Protein AF-A0A498NJP6-F1 (afdb_monomer)

Radius of gyration: 28.44 Å; Cα contacts (8 Å, |Δi|>4): 361; chains: 1; bounding box: 60×36×78 Å

Mean predicted aligned error: 12.33 Å

Nearest PDB structures (foldseek):
  3urz-assembly1_A  TM=2.121E-01  e=2.334E+00  Bacteroides ovatus ATCC 8483
  3urz-assembly2_B  TM=2.016E-01  e=2.241E+00  Bacteroides ovatus ATCC 8483
  6w2w-assembly1_A  TM=1.789E-01  e=1.618E+00  synthetic construct
  1hz4-assembly1_A  TM=2.169E-01  e=4.860E+00  Escherichia coli
  8y34-assembly1_B  TM=1.633E-01  e=5.062E+00  Bacillus subtilis

pLDDT: mean 79.99, std 15.97, range [38.06, 97.5]

Structure (mmCIF, N/CA/C/O backbone):
data_AF-A0A498NJP6-F1
#
_entry.id   AF-A0A498NJP6-F1
#
loop_
_atom_site.group_PDB
_atom_site.id
_atom_site.type_symbol
_atom_site.la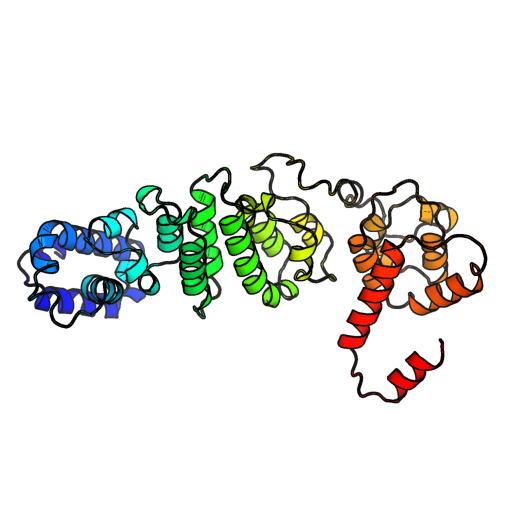bel_atom_id
_atom_site.label_alt_id
_atom_site.label_comp_id
_atom_site.label_asym_id
_atom_site.label_entity_id
_atom_site.label_seq_id
_atom_site.pdbx_PDB_ins_code
_atom_site.Cartn_x
_atom_site.Cartn_y
_atom_site.Cartn_z
_atom_site.occupancy
_atom_site.B_iso_or_equiv
_atom_site.auth_seq_id
_atom_site.auth_comp_id
_atom_site.auth_asym_id
_atom_site.auth_atom_id
_atom_site.pdbx_PDB_model_num
ATOM 1 N N . MET A 1 1 ? -23.253 16.772 26.184 1.00 63.19 1 MET A N 1
ATOM 2 C CA . MET A 1 1 ? -24.328 15.987 25.540 1.00 63.19 1 MET A CA 1
ATOM 3 C C . MET A 1 1 ? -23.930 14.544 25.249 1.00 63.19 1 MET A C 1
ATOM 5 O O . MET A 1 1 ? -24.408 13.698 25.976 1.00 63.19 1 MET A O 1
ATOM 9 N N . LEU A 1 2 ? -23.077 14.217 24.260 1.00 72.19 2 LEU A N 1
ATOM 10 C CA . LEU A 1 2 ? -22.788 12.797 23.959 1.00 72.19 2 LEU A CA 1
ATOM 11 C C . LEU A 1 2 ? -22.103 12.067 25.125 1.00 72.19 2 LEU A C 1
ATOM 13 O O . LEU A 1 2 ? -22.606 11.041 25.556 1.00 72.19 2 LEU A O 1
ATOM 17 N N . LEU A 1 3 ? -21.042 12.663 25.685 1.00 69.25 3 LEU A N 1
ATOM 18 C CA . LEU A 1 3 ? -20.360 12.173 26.893 1.00 69.25 3 LEU A CA 1
ATOM 19 C C . LEU A 1 3 ? -21.341 11.866 28.035 1.00 69.25 3 LEU A C 1
ATOM 21 O O . LEU A 1 3 ? -21.298 10.787 28.611 1.00 69.25 3 LEU A O 1
ATOM 25 N N . GLU A 1 4 ? -22.257 12.797 28.313 1.00 70.62 4 GLU A N 1
ATOM 26 C CA . GLU A 1 4 ? -23.256 12.672 29.384 1.00 70.62 4 GLU A CA 1
ATOM 27 C C . GLU A 1 4 ? -24.297 11.588 29.080 1.00 70.62 4 GLU A C 1
ATOM 29 O O . GLU A 1 4 ? -24.647 10.815 29.963 1.00 70.62 4 GLU A O 1
ATOM 34 N N . VAL A 1 5 ? -24.764 11.491 27.831 1.00 73.19 5 VAL A N 1
ATOM 35 C CA . VAL A 1 5 ? -25.727 10.462 27.404 1.00 73.19 5 VAL A CA 1
ATOM 36 C C . VAL A 1 5 ? -25.105 9.070 27.478 1.00 73.19 5 VAL A C 1
ATOM 38 O O . VAL A 1 5 ? -25.787 8.113 27.834 1.00 73.19 5 VAL A O 1
ATOM 41 N N . THR A 1 6 ? -23.810 8.946 27.181 1.00 72.62 6 THR A N 1
ATOM 42 C CA . THR A 1 6 ? -23.110 7.663 27.248 1.00 72.62 6 THR A CA 1
ATOM 43 C C . THR A 1 6 ? -22.602 7.309 28.645 1.00 72.62 6 THR A C 1
ATOM 45 O O . THR A 1 6 ? -22.179 6.177 28.823 1.00 72.62 6 THR A O 1
ATOM 48 N N . ALA A 1 7 ? -22.638 8.214 29.631 1.00 70.88 7 ALA A N 1
ATOM 49 C CA . ALA A 1 7 ? -21.996 8.017 30.937 1.00 70.88 7 ALA A CA 1
ATOM 50 C C . ALA A 1 7 ? -22.624 6.886 31.784 1.00 70.88 7 ALA A C 1
ATOM 52 O O . ALA A 1 7 ? -21.908 6.114 32.423 1.00 70.88 7 ALA A O 1
ATOM 53 N N . ASP A 1 8 ? -23.947 6.723 31.724 1.00 74.81 8 ASP A N 1
ATOM 54 C CA . ASP A 1 8 ? -24.692 5.791 32.588 1.00 74.81 8 ASP A CA 1
ATOM 55 C C . ASP A 1 8 ? -25.408 4.668 31.814 1.00 74.81 8 ASP A C 1
ATOM 57 O O . ASP A 1 8 ? -26.245 3.947 32.362 1.00 74.81 8 ASP A O 1
ATOM 61 N N . VAL A 1 9 ? -25.099 4.490 30.524 1.00 85.81 9 VAL A N 1
ATOM 62 C CA . VAL A 1 9 ? -25.715 3.432 29.707 1.00 85.81 9 VAL A CA 1
ATOM 63 C C . VAL A 1 9 ? -24.989 2.098 29.857 1.00 85.81 9 VAL A C 1
ATOM 65 O O . VAL A 1 9 ? -23.757 2.026 29.894 1.00 85.81 9 VAL A O 1
ATOM 68 N N . ASN A 1 10 ? -25.775 1.019 29.917 1.00 89.00 10 ASN A N 1
ATOM 69 C CA . ASN A 1 10 ? -25.265 -0.341 29.773 1.00 89.00 10 ASN A CA 1
ATOM 70 C C . ASN A 1 10 ? -24.808 -0.591 28.326 1.00 89.00 10 ASN A C 1
ATOM 72 O O . ASN A 1 10 ? -25.118 0.192 27.425 1.00 89.00 10 ASN A O 1
ATOM 76 N N . CYS A 1 11 ? -24.079 -1.682 28.090 1.00 90.88 11 CYS A N 1
ATOM 77 C CA . CYS A 1 11 ? -23.480 -1.853 26.776 1.00 90.88 11 CYS A CA 1
ATOM 78 C C . CYS A 1 11 ? -24.492 -2.149 25.661 1.00 90.88 11 CYS A C 1
ATOM 80 O O . CYS A 1 11 ? -24.320 -1.637 24.566 1.00 90.88 11 CYS A O 1
ATOM 82 N N . THR A 1 12 ? -25.612 -2.820 25.954 1.00 91.19 12 THR A N 1
ATOM 83 C CA . THR A 1 12 ? -26.709 -2.992 24.986 1.00 91.19 12 THR A CA 1
ATOM 84 C C . THR A 1 12 ? -27.252 -1.650 24.491 1.00 91.19 12 THR A C 1
ATOM 86 O O . THR A 1 12 ? -27.391 -1.440 23.291 1.00 91.19 12 THR A O 1
ATOM 89 N N . ASN A 1 13 ? -27.533 -0.712 25.400 1.00 91.56 13 ASN A N 1
ATOM 90 C CA . ASN A 1 13 ? -28.017 0.615 25.019 1.00 91.56 13 ASN A CA 1
ATOM 91 C C . ASN A 1 13 ? -26.921 1.445 24.343 1.00 91.56 13 ASN A C 1
ATOM 93 O O . ASN A 1 13 ? -27.220 2.236 23.454 1.00 91.56 13 ASN A O 1
ATOM 97 N N . TYR A 1 14 ? -25.661 1.269 24.747 1.00 93.19 14 TYR A N 1
ATOM 98 C CA . TYR A 1 14 ? -24.528 1.888 24.067 1.00 93.19 14 TYR A CA 1
ATOM 99 C C . TYR A 1 14 ? -24.432 1.436 22.605 1.00 93.19 14 TYR A C 1
ATOM 101 O O . TYR A 1 14 ? -24.298 2.288 21.733 1.00 93.19 14 TYR A O 1
ATOM 109 N N . HIS A 1 15 ? -24.575 0.136 22.321 1.00 92.56 15 HIS A N 1
ATOM 110 C CA . HIS A 1 15 ? -24.550 -0.397 20.953 1.00 92.56 15 HIS A CA 1
ATOM 111 C C . HIS A 1 15 ? -25.634 0.243 20.082 1.00 92.56 15 HIS A C 1
ATOM 113 O O . HIS A 1 15 ? -25.326 0.715 18.995 1.00 92.56 15 HIS A O 1
ATOM 119 N N . VAL A 1 16 ? -26.857 0.395 20.605 1.00 93.44 16 VAL A N 1
ATOM 120 C CA . VAL A 1 16 ? -27.955 1.096 19.905 1.00 93.44 16 VAL A CA 1
ATOM 121 C C . VAL A 1 16 ? -27.603 2.558 19.601 1.00 93.44 16 VAL A C 1
ATOM 123 O O . VAL A 1 16 ? -27.945 3.081 18.541 1.00 93.44 16 VAL A O 1
ATOM 126 N N . ILE A 1 17 ? -26.921 3.242 20.524 1.00 93.38 17 ILE A N 1
ATOM 127 C CA . ILE A 1 17 ? -26.486 4.630 20.318 1.00 93.38 17 ILE A CA 1
ATOM 128 C C . ILE A 1 17 ? -25.430 4.704 19.210 1.00 93.38 17 ILE A C 1
ATOM 130 O O . ILE A 1 17 ? -25.535 5.567 18.339 1.00 93.38 17 ILE A O 1
ATOM 134 N N . VAL A 1 18 ? -24.422 3.828 19.243 1.00 94.69 18 VAL A N 1
ATOM 135 C CA . VAL A 1 18 ? -23.346 3.799 18.239 1.00 94.69 18 VAL A CA 1
ATOM 136 C C . VAL A 1 18 ? -23.897 3.445 16.861 1.00 94.69 18 VAL A C 1
ATOM 138 O O . VAL A 1 18 ? -23.568 4.133 15.896 1.00 94.69 18 VAL A O 1
ATOM 141 N N . GLU A 1 19 ? -24.783 2.453 16.777 1.00 95.06 19 GLU A N 1
ATOM 142 C CA . GLU A 1 19 ? -25.473 2.060 15.544 1.00 95.06 19 GLU A CA 1
ATOM 143 C C . GLU A 1 19 ? -26.254 3.242 14.948 1.00 95.06 19 GLU A C 1
ATOM 145 O O . GLU A 1 19 ? -25.998 3.643 13.814 1.00 95.06 19 GLU A O 1
ATOM 150 N N . GLY A 1 20 ? -27.102 3.903 15.746 1.00 95.06 20 GLY A N 1
ATOM 151 C CA . GLY A 1 20 ? -27.869 5.064 15.282 1.00 95.06 20 GLY A CA 1
ATOM 152 C C . GLY A 1 20 ? -27.003 6.270 14.889 1.00 95.06 20 GLY A C 1
ATOM 153 O O . GLY A 1 20 ? -27.399 7.076 14.049 1.00 95.06 20 GLY A O 1
ATOM 154 N N . MET A 1 21 ? -25.803 6.414 15.461 1.00 94.25 21 MET A N 1
ATOM 155 C CA . MET A 1 21 ? -24.820 7.405 14.998 1.00 94.25 21 MET A CA 1
ATOM 156 C C . MET A 1 21 ? -24.137 6.984 13.700 1.00 94.25 21 MET A C 1
ATOM 158 O O . MET A 1 21 ? -23.811 7.848 12.883 1.00 94.25 21 MET A O 1
ATOM 162 N N . GLY A 1 22 ? -23.926 5.682 13.511 1.00 95.69 22 GLY A N 1
ATOM 163 C CA . GLY A 1 22 ? -23.421 5.089 12.279 1.00 95.69 22 GLY A CA 1
ATOM 164 C C . GLY A 1 22 ? -24.317 5.397 11.081 1.00 95.69 22 GLY A C 1
ATOM 165 O O . GLY A 1 22 ? -23.802 5.779 10.030 1.00 95.69 22 GLY A O 1
ATOM 166 N N . ASP A 1 23 ? -25.640 5.352 11.264 1.00 96.69 23 ASP A N 1
ATOM 167 C CA . ASP A 1 23 ? -26.627 5.620 10.204 1.00 96.69 23 ASP A CA 1
ATOM 168 C C . ASP A 1 23 ? -26.485 7.010 9.569 1.00 96.69 23 ASP A C 1
ATOM 170 O O . ASP A 1 23 ? -26.700 7.185 8.370 1.00 96.69 23 ASP A O 1
ATOM 174 N N . VAL A 1 24 ? -26.080 8.009 10.356 1.00 96.00 24 VAL A N 1
ATOM 175 C CA . VAL A 1 24 ? -25.883 9.394 9.893 1.00 96.00 24 VAL A CA 1
ATOM 176 C C . VAL A 1 24 ? -24.406 9.757 9.720 1.00 96.00 24 VAL A C 1
ATOM 178 O O . VAL A 1 24 ? -24.079 10.908 9.430 1.00 96.00 24 VAL A O 1
ATOM 181 N N . PHE A 1 25 ? -23.485 8.796 9.863 1.00 96.94 25 PHE A N 1
ATOM 182 C CA . PHE A 1 25 ? -22.037 9.026 9.817 1.00 96.94 25 PHE A CA 1
ATOM 183 C C . PHE A 1 25 ? -21.606 9.759 8.544 1.00 96.94 25 PHE A C 1
ATOM 185 O O . PHE A 1 25 ? -20.846 10.729 8.609 1.00 96.94 25 PHE A O 1
ATOM 192 N N . LEU A 1 26 ? -22.117 9.335 7.382 1.00 96.19 26 LEU A N 1
ATOM 193 C CA . LEU A 1 26 ? -21.761 9.920 6.086 1.00 96.19 26 LEU A CA 1
ATOM 194 C C . LEU A 1 26 ? -22.249 11.369 5.919 1.00 96.19 26 LEU A C 1
ATOM 196 O O . LEU A 1 26 ? -21.635 12.123 5.167 1.00 96.19 26 LEU A O 1
ATOM 200 N N . GLU A 1 27 ? -23.267 11.788 6.672 1.00 97.00 27 GLU A N 1
ATOM 201 C CA . GLU A 1 27 ? -23.782 13.164 6.687 1.00 97.00 27 GLU A CA 1
ATOM 202 C C . GLU A 1 27 ? -23.000 14.078 7.647 1.00 97.00 27 GLU A C 1
ATOM 204 O O . GLU A 1 27 ? -23.061 15.305 7.544 1.00 97.00 27 GLU A O 1
ATOM 209 N N . MET A 1 28 ? -22.234 13.501 8.581 1.00 96.69 28 MET A N 1
ATOM 210 C CA . MET A 1 28 ? -21.411 14.264 9.518 1.00 96.69 28 MET A CA 1
ATOM 211 C C . MET A 1 28 ? -20.194 14.891 8.833 1.00 96.69 28 MET A C 1
ATOM 213 O O . MET A 1 28 ? -19.552 14.280 7.976 1.00 96.69 28 MET A O 1
ATOM 217 N N . THR A 1 29 ? -19.804 16.081 9.295 1.00 97.38 29 THR A N 1
ATOM 218 C CA . THR A 1 29 ? -18.517 16.688 8.930 1.00 97.38 29 THR A CA 1
ATOM 219 C C . THR A 1 29 ? -17.349 15.867 9.483 1.00 97.38 29 THR A C 1
ATOM 221 O O . THR A 1 29 ? -17.484 15.188 10.503 1.00 97.38 29 THR A O 1
ATOM 224 N N . SER A 1 30 ? -16.173 15.971 8.854 1.00 95.88 30 SER A N 1
ATOM 225 C CA . SER A 1 30 ? -14.954 15.287 9.324 1.00 95.88 30 SER A CA 1
ATOM 226 C C . SER A 1 30 ? -14.637 15.612 10.792 1.00 95.88 30 SER A C 1
ATOM 228 O O . SER A 1 30 ? -14.497 14.707 11.613 1.00 95.88 30 SER A O 1
ATOM 230 N N . THR A 1 31 ? -14.672 16.898 11.163 1.00 96.81 31 THR A N 1
ATOM 231 C CA . THR A 1 31 ? -14.490 17.350 12.553 1.00 96.81 31 THR A CA 1
ATOM 232 C C . THR A 1 31 ? -15.486 16.688 13.500 1.00 96.81 31 THR A C 1
ATOM 234 O O . THR A 1 31 ? -15.115 16.237 14.580 1.00 96.81 31 THR A O 1
ATOM 237 N N . ARG A 1 32 ? -16.754 16.565 13.089 1.00 95.94 32 ARG A N 1
ATOM 238 C CA . ARG A 1 32 ? -17.777 15.950 13.932 1.00 95.94 32 ARG A CA 1
ATOM 239 C C . ARG A 1 32 ? -17.543 14.451 14.128 1.00 95.94 32 ARG A C 1
ATOM 241 O O . ARG A 1 32 ? -17.736 13.957 15.238 1.00 95.94 32 ARG A O 1
ATOM 248 N N . ARG A 1 33 ? -17.099 13.740 13.087 1.00 97.50 33 ARG A N 1
ATOM 249 C CA . ARG A 1 33 ? -16.717 12.321 13.186 1.00 97.50 33 ARG A CA 1
ATOM 250 C C . ARG A 1 33 ? -15.547 12.137 14.147 1.00 97.50 33 ARG A C 1
ATOM 252 O O . ARG A 1 33 ? -15.618 11.260 15.000 1.00 97.50 33 ARG A O 1
ATOM 259 N N . GLN A 1 34 ? -14.523 12.988 14.067 1.00 96.38 34 GLN A N 1
ATOM 260 C CA . GLN A 1 34 ? -13.373 12.959 14.980 1.00 96.38 34 GLN A CA 1
ATOM 261 C C . GLN A 1 34 ? -13.790 13.202 16.439 1.00 96.38 34 GLN A C 1
ATOM 263 O O . GLN A 1 34 ? -13.416 12.436 17.325 1.00 96.38 34 GLN A O 1
ATOM 268 N N . GLU A 1 35 ? -14.617 14.222 16.694 1.00 95.19 35 GLU A N 1
ATOM 269 C CA . GLU A 1 35 ? -15.129 14.522 18.038 1.00 95.19 35 GLU A CA 1
ATOM 270 C C . GLU A 1 35 ? -15.904 13.350 18.648 1.00 95.19 35 GLU A C 1
ATOM 272 O O . GLU A 1 35 ? -15.691 13.012 19.813 1.00 95.19 35 GLU A O 1
ATOM 277 N N . ILE A 1 36 ? -16.809 12.742 17.874 1.00 95.06 36 ILE A N 1
ATOM 278 C CA . ILE A 1 36 ? -17.614 11.603 18.329 1.00 95.06 36 ILE A CA 1
ATOM 279 C C . ILE A 1 36 ? -16.721 10.389 18.566 1.00 95.06 36 ILE A C 1
ATOM 281 O O . ILE A 1 36 ? -16.816 9.778 19.625 1.00 95.06 36 ILE A O 1
ATOM 285 N N . THR A 1 37 ? -15.815 10.08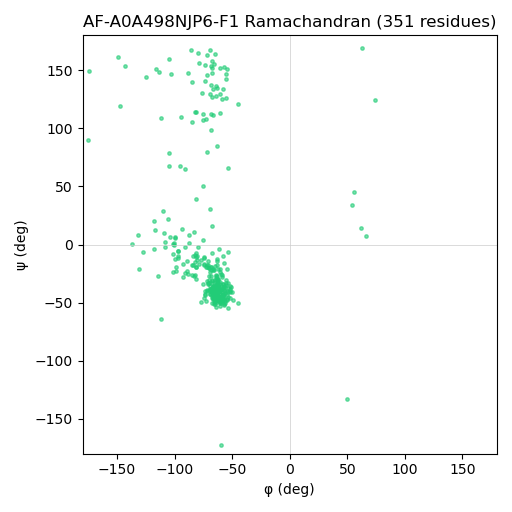7 17.634 1.00 96.69 37 THR A N 1
ATOM 286 C CA . THR A 1 37 ? -14.875 8.965 17.758 1.00 96.69 37 THR A CA 1
ATOM 287 C C . THR A 1 37 ? -14.078 9.057 19.051 1.00 96.69 37 THR A C 1
ATOM 289 O O . THR A 1 37 ? -14.032 8.088 19.804 1.00 96.69 37 THR A O 1
ATOM 292 N N . ARG A 1 38 ? -13.529 10.240 19.364 1.00 95.06 38 ARG A N 1
ATOM 293 C CA . ARG A 1 38 ? -12.792 10.472 20.613 1.00 95.06 38 ARG A CA 1
ATOM 294 C C . ARG A 1 38 ? -13.646 10.151 21.840 1.00 95.06 38 ARG A C 1
ATOM 296 O O . ARG A 1 38 ? -13.187 9.446 22.729 1.00 95.06 38 ARG A O 1
ATOM 303 N N . VAL A 1 39 ? -14.896 10.619 21.869 1.00 94.12 39 VAL A N 1
ATOM 304 C CA . VAL A 1 39 ? -15.825 10.346 22.979 1.00 94.12 39 VAL A CA 1
ATOM 305 C C . VAL A 1 39 ? -16.132 8.852 23.113 1.00 94.12 39 VAL A C 1
ATOM 307 O O . VAL A 1 39 ? -16.131 8.328 24.226 1.00 94.12 39 VAL A O 1
ATOM 310 N N . LEU A 1 40 ? -16.389 8.158 22.002 1.00 95.12 40 LEU A N 1
ATOM 311 C CA . LEU A 1 40 ? -16.698 6.727 22.017 1.00 95.12 40 LEU A CA 1
ATOM 312 C C . LEU A 1 40 ? -15.502 5.899 22.496 1.00 95.12 40 LEU A C 1
ATOM 314 O O . LEU A 1 40 ? -15.661 5.027 23.344 1.00 95.12 40 LEU A O 1
ATOM 318 N N . VAL A 1 41 ? -14.305 6.214 22.009 1.00 95.44 41 VAL A N 1
ATOM 319 C CA . VAL A 1 41 ? -13.054 5.565 22.409 1.00 95.44 41 VAL A CA 1
ATOM 320 C C . VAL A 1 41 ? -12.746 5.806 23.889 1.00 95.44 41 VAL A C 1
ATOM 322 O O . VAL A 1 41 ? -12.472 4.850 24.612 1.00 95.44 41 VAL A O 1
ATOM 325 N N . GLU A 1 42 ? -12.838 7.051 24.371 1.00 93.00 42 GLU A N 1
ATOM 326 C CA . GLU A 1 42 ? -12.649 7.387 25.792 1.00 93.00 42 GLU A CA 1
ATOM 327 C C . GLU A 1 42 ? -13.615 6.595 26.681 1.00 93.00 42 GLU A C 1
ATOM 329 O O . GLU A 1 42 ? -13.201 6.025 27.692 1.00 93.00 42 GLU A O 1
ATOM 334 N N . ARG A 1 43 ? -14.880 6.470 26.258 1.00 91.44 43 ARG A N 1
ATOM 335 C CA . ARG A 1 43 ? -15.887 5.667 26.959 1.00 91.44 43 ARG A CA 1
ATOM 336 C C . ARG A 1 43 ? -15.495 4.190 27.043 1.00 91.44 43 ARG A C 1
ATOM 338 O O . ARG A 1 43 ? -15.623 3.593 28.112 1.00 91.44 43 ARG A O 1
ATOM 345 N N . LEU A 1 44 ? -15.036 3.592 25.944 1.00 93.06 44 LEU A N 1
ATOM 346 C CA . LEU A 1 44 ? -14.630 2.184 25.933 1.00 93.06 44 LEU A CA 1
ATOM 347 C C . LEU A 1 44 ? -13.410 1.936 26.826 1.00 93.06 44 LEU A C 1
ATOM 349 O O . LEU A 1 44 ? -13.369 0.922 27.520 1.00 93.06 44 LEU A O 1
ATOM 353 N N . LYS A 1 45 ? -12.454 2.873 26.858 1.00 92.94 45 LYS A N 1
ATOM 354 C CA . LYS A 1 45 ? -11.283 2.804 27.743 1.00 92.94 45 LYS A CA 1
ATOM 355 C C . LYS A 1 45 ? -11.674 2.914 29.217 1.00 92.94 45 LYS A C 1
ATOM 357 O O . LYS A 1 45 ? -11.277 2.073 30.021 1.00 92.94 45 LYS A O 1
ATOM 362 N N . GLU A 1 46 ? -12.481 3.913 29.575 1.00 90.75 46 GLU A N 1
ATOM 363 C CA . GLU A 1 46 ? -12.902 4.156 30.962 1.00 90.75 46 GLU A CA 1
ATOM 364 C C . GLU A 1 46 ? -13.709 2.975 31.531 1.00 90.75 46 GLU A C 1
ATOM 366 O O . GLU A 1 46 ? -13.538 2.594 32.689 1.00 90.75 46 GLU A O 1
ATOM 371 N N . PHE A 1 47 ? -14.528 2.329 30.695 1.00 89.69 47 PHE A N 1
ATOM 372 C CA . PHE A 1 47 ? -15.399 1.218 31.088 1.00 89.69 47 PHE A CA 1
ATOM 373 C C . PHE A 1 47 ? -14.943 -0.126 30.508 1.00 89.69 47 PHE A C 1
ATOM 375 O O . PHE A 1 47 ? -15.756 -1.036 30.317 1.00 89.69 47 PHE A O 1
ATOM 382 N N . ALA A 1 48 ? -13.637 -0.296 30.276 1.00 89.06 48 ALA A N 1
ATOM 383 C CA . ALA A 1 48 ? -13.082 -1.494 29.647 1.00 89.06 48 ALA A CA 1
ATOM 384 C C . ALA A 1 48 ? -13.499 -2.793 30.358 1.00 89.06 48 ALA A C 1
ATOM 386 O O . ALA A 1 48 ? -13.792 -3.787 29.697 1.00 89.06 48 ALA A O 1
ATOM 387 N N . GLY A 1 49 ? -13.595 -2.797 31.693 1.00 87.94 49 GLY A N 1
ATOM 388 C CA . GLY A 1 49 ? -14.061 -3.965 32.452 1.00 87.94 49 GLY A CA 1
ATOM 389 C C . GLY A 1 49 ? -15.512 -4.364 32.148 1.00 87.94 49 GLY A C 1
ATOM 390 O O . GLY A 1 49 ? -15.832 -5.550 32.132 1.00 87.94 49 GLY A O 1
ATOM 391 N N . GLN A 1 50 ? -16.384 -3.393 31.862 1.00 89.62 50 GLN A N 1
ATOM 392 C CA . GLN A 1 50 ? -17.782 -3.634 31.502 1.00 89.62 50 GLN A CA 1
ATOM 393 C C . GLN A 1 50 ? -17.905 -4.115 30.053 1.00 89.62 50 GLN A C 1
ATOM 395 O O . GLN A 1 50 ? -18.550 -5.134 29.803 1.00 89.62 50 GLN A O 1
ATOM 400 N N . PHE A 1 51 ? -17.266 -3.422 29.106 1.00 90.50 51 PHE A N 1
ATOM 401 C CA . PHE A 1 51 ? -17.338 -3.758 27.677 1.00 90.50 51 PHE A CA 1
ATOM 402 C C . PHE A 1 51 ? -16.609 -5.060 27.315 1.00 90.50 51 PHE A C 1
ATOM 404 O O . PHE A 1 51 ? -16.919 -5.690 26.304 1.00 90.50 51 PHE A O 1
ATOM 411 N N . ASN A 1 52 ? -15.683 -5.505 28.167 1.00 88.69 52 ASN A N 1
ATOM 412 C CA . ASN A 1 52 ? -15.019 -6.802 28.049 1.00 88.69 52 ASN A CA 1
ATOM 413 C C . ASN A 1 52 ? -15.613 -7.883 28.964 1.00 88.69 52 ASN A C 1
ATOM 415 O O . ASN A 1 52 ? -15.068 -8.984 29.042 1.00 88.69 52 ASN A O 1
ATOM 419 N N . SER A 1 53 ? -16.723 -7.599 29.655 1.00 90.44 53 SER A N 1
ATOM 420 C CA . SER A 1 53 ? -17.415 -8.605 30.464 1.00 90.44 53 SER A CA 1
ATOM 421 C C . SER A 1 53 ? -18.036 -9.703 29.584 1.00 90.44 53 SER A C 1
ATOM 423 O O . SER A 1 53 ? -18.423 -9.424 28.445 1.00 90.44 53 SER A O 1
ATOM 425 N N . PRO A 1 54 ? -18.191 -10.941 30.095 1.00 89.81 54 PRO A N 1
ATOM 426 C CA . PRO A 1 54 ? -18.822 -12.031 29.347 1.00 89.81 54 PRO A CA 1
ATOM 427 C C . PRO A 1 54 ? -20.230 -11.700 28.842 1.00 89.81 54 PRO A C 1
ATOM 429 O O . PRO A 1 54 ? -20.592 -12.114 27.747 1.00 89.81 54 PRO A O 1
ATOM 432 N N . ASP A 1 55 ? -21.001 -10.926 29.612 1.00 88.81 55 ASP A N 1
ATOM 433 C CA . ASP A 1 55 ? -22.348 -10.505 29.218 1.00 88.81 55 ASP A CA 1
ATOM 434 C C . ASP A 1 55 ? -22.317 -9.543 28.029 1.00 88.81 55 ASP A C 1
ATOM 436 O O . ASP A 1 55 ? -23.174 -9.617 27.154 1.00 88.81 55 ASP A O 1
ATOM 440 N N . CYS A 1 56 ? -21.319 -8.656 27.978 1.00 89.44 56 CYS A N 1
ATOM 441 C CA . CYS A 1 56 ? -21.201 -7.675 26.908 1.00 89.44 56 CYS A CA 1
ATOM 442 C C . CYS A 1 56 ? -20.532 -8.221 25.642 1.00 89.44 56 CYS A C 1
ATOM 444 O O . CYS A 1 56 ? -20.803 -7.754 24.540 1.00 89.44 56 CYS A O 1
ATOM 446 N N . ARG A 1 57 ? -19.673 -9.234 25.795 1.00 89.56 57 ARG A N 1
ATOM 447 C CA . ARG A 1 57 ? -19.109 -10.004 24.679 1.00 89.56 57 ARG A CA 1
ATOM 448 C C . ARG A 1 57 ? -19.992 -11.186 24.272 1.00 89.56 57 ARG A C 1
ATOM 450 O O . ARG A 1 57 ? -19.569 -12.021 23.474 1.00 89.56 57 ARG A O 1
ATOM 457 N N . LYS A 1 58 ? -21.202 -11.292 24.825 1.00 87.38 58 LYS A N 1
ATOM 458 C CA . LYS A 1 58 ? -22.130 -12.361 24.480 1.00 87.38 58 LYS A CA 1
ATOM 459 C C . LYS A 1 58 ? -22.456 -12.277 22.988 1.00 87.38 58 LYS A C 1
ATOM 461 O O . LYS A 1 58 ? -22.798 -11.212 22.495 1.00 87.38 58 LYS A O 1
ATOM 466 N N . ASP A 1 59 ? -22.321 -13.407 22.302 1.00 87.81 59 ASP A N 1
ATOM 467 C CA . ASP A 1 59 ? -22.526 -13.550 20.857 1.00 87.81 59 ASP A CA 1
ATOM 468 C C . ASP A 1 59 ? -21.510 -12.796 19.966 1.00 87.81 59 ASP A C 1
ATOM 470 O O . ASP A 1 59 ? -21.644 -12.836 18.750 1.00 87.81 59 ASP A O 1
ATOM 474 N N . ILE A 1 60 ? -20.449 -12.204 20.539 1.00 89.25 60 ILE A N 1
ATOM 475 C CA . ILE A 1 60 ? -19.338 -11.586 19.794 1.00 89.25 60 ILE A CA 1
ATOM 476 C C . ILE A 1 60 ? -18.207 -12.608 19.638 1.00 89.25 60 ILE A C 1
ATOM 478 O O . ILE A 1 60 ? -17.535 -12.972 20.607 1.00 89.25 60 ILE A O 1
ATOM 482 N N . GLY A 1 61 ? -17.992 -13.087 18.414 1.00 86.31 61 GLY A N 1
ATOM 483 C CA . GLY A 1 61 ? -17.065 -14.177 18.106 1.00 86.31 61 GLY A CA 1
ATOM 484 C C . GLY A 1 61 ? -15.630 -13.746 17.800 1.00 86.31 61 GLY A C 1
ATOM 485 O O . GLY A 1 61 ? -14.736 -14.594 17.783 1.00 86.31 61 GLY A O 1
ATOM 486 N N . SER A 1 62 ? -15.384 -12.459 17.542 1.00 91.56 62 SER A N 1
ATOM 487 C CA . SER A 1 62 ? -14.056 -11.953 17.168 1.00 91.56 62 SER A CA 1
ATOM 488 C C . SER A 1 62 ? -13.809 -10.517 17.628 1.00 91.56 62 SER A C 1
ATOM 490 O O . SER A 1 62 ? -14.745 -9.766 17.887 1.00 91.56 62 SER A O 1
ATOM 492 N N . ASP A 1 63 ? -12.540 -10.112 17.682 1.00 93.38 63 ASP A N 1
ATOM 493 C CA . ASP A 1 63 ? -12.180 -8.725 17.998 1.00 93.38 63 ASP A CA 1
ATOM 494 C C . ASP A 1 63 ? -12.547 -7.752 16.860 1.00 93.38 63 ASP A C 1
ATOM 496 O O . ASP A 1 63 ? -12.843 -6.591 17.130 1.00 93.38 63 ASP A O 1
ATOM 500 N N . ALA A 1 64 ? -12.597 -8.218 15.604 1.00 93.50 64 ALA A N 1
ATOM 501 C CA . ALA A 1 64 ? -13.129 -7.435 14.483 1.00 93.50 64 ALA A CA 1
ATOM 502 C C . ALA A 1 64 ? -14.610 -7.087 14.693 1.00 93.50 64 ALA A C 1
ATOM 504 O O . ALA A 1 64 ? -14.998 -5.928 14.554 1.00 93.50 64 ALA A O 1
ATOM 505 N N . GLU A 1 65 ? -15.412 -8.088 15.064 1.00 93.75 65 GLU A N 1
ATOM 506 C CA . GLU A 1 65 ? -16.836 -7.929 15.373 1.00 93.75 65 GLU A CA 1
ATOM 507 C C . GLU A 1 65 ? -17.039 -7.086 16.635 1.00 93.75 65 GLU A C 1
ATOM 509 O O . GLU A 1 65 ? -17.905 -6.218 16.666 1.00 93.75 65 GLU A O 1
ATOM 514 N N . TRP A 1 66 ? -16.191 -7.264 17.653 1.00 94.38 66 TRP A N 1
ATOM 515 C CA . TRP A 1 66 ? -16.210 -6.408 18.837 1.00 94.38 66 TRP A CA 1
ATOM 516 C C . TRP A 1 66 ? -15.983 -4.941 18.463 1.00 94.38 66 TRP A C 1
ATOM 518 O O . TRP A 1 66 ? -16.694 -4.064 18.954 1.00 94.38 66 TRP A O 1
ATOM 528 N N . LEU A 1 67 ? -15.016 -4.662 17.586 1.00 95.75 67 LEU A N 1
ATOM 529 C CA . LEU A 1 67 ? -14.713 -3.303 17.152 1.00 95.75 67 LEU A CA 1
ATOM 530 C C . LEU A 1 67 ? -15.851 -2.703 16.316 1.00 95.75 67 LEU A C 1
ATOM 532 O O . LEU A 1 67 ? -16.202 -1.541 16.514 1.00 95.75 67 LEU A O 1
ATOM 536 N N . ASP A 1 68 ? -16.457 -3.497 15.436 1.00 94.12 68 ASP A N 1
ATOM 537 C CA . ASP A 1 68 ? -17.591 -3.079 14.607 1.00 94.12 68 ASP A CA 1
ATOM 538 C C . ASP A 1 68 ? -18.839 -2.776 15.453 1.00 94.12 68 ASP A C 1
ATOM 540 O O . ASP A 1 68 ? -19.453 -1.727 15.300 1.00 94.12 68 ASP A O 1
ATOM 544 N N . ILE A 1 69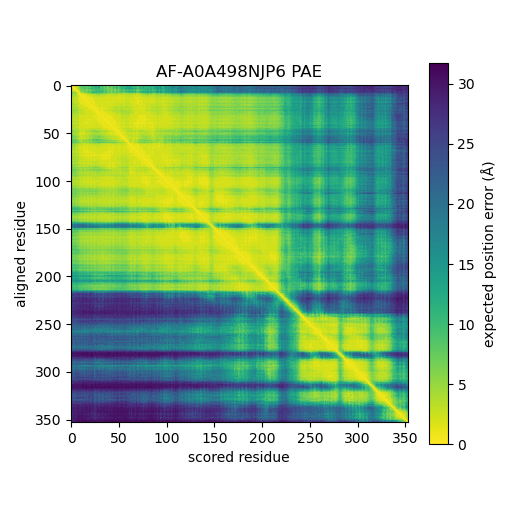 ? -19.156 -3.612 16.442 1.00 94.00 69 ILE A N 1
ATOM 545 C CA . ILE A 1 69 ? -20.303 -3.392 17.338 1.00 94.00 69 ILE A CA 1
ATOM 546 C C . ILE A 1 69 ? -20.099 -2.166 18.240 1.00 94.00 69 ILE A C 1
ATOM 548 O O . ILE A 1 69 ? -21.042 -1.421 18.514 1.00 94.00 69 ILE A O 1
ATOM 552 N N . ASN A 1 70 ? -18.880 -1.954 18.745 1.00 94.50 70 ASN A N 1
ATOM 553 C CA . ASN A 1 70 ? -18.624 -0.893 19.722 1.00 94.50 70 ASN A CA 1
ATOM 554 C C . ASN A 1 70 ? -18.250 0.452 19.088 1.00 94.50 70 ASN A C 1
ATOM 556 O O . ASN A 1 70 ? -18.424 1.479 19.737 1.00 94.50 70 ASN A O 1
ATOM 560 N N . LEU A 1 71 ? -17.743 0.479 17.854 1.00 96.25 71 LEU A N 1
ATOM 561 C CA . LEU A 1 71 ? -17.345 1.719 17.176 1.00 96.25 71 LEU A CA 1
ATOM 562 C C . LEU A 1 71 ? -17.894 1.854 15.751 1.00 96.25 71 LEU A C 1
ATOM 564 O O . LEU A 1 71 ? -17.951 2.974 15.246 1.00 96.25 71 LEU A O 1
ATOM 568 N N . GLY A 1 72 ? -18.290 0.773 15.081 1.00 95.50 72 GLY A N 1
ATOM 569 C CA . GLY A 1 72 ? -18.766 0.798 13.695 1.00 95.50 72 GLY A CA 1
ATOM 570 C C . GLY A 1 72 ? -17.820 1.569 12.772 1.00 95.50 72 GLY A C 1
ATOM 571 O O . GLY A 1 72 ? -16.600 1.443 12.854 1.00 95.50 72 GLY A O 1
ATOM 572 N N . LEU A 1 73 ? -18.364 2.463 11.939 1.00 95.25 73 LEU A N 1
ATOM 573 C CA . LEU A 1 73 ? -17.564 3.313 11.042 1.00 95.25 73 LEU A CA 1
ATOM 574 C C . LEU A 1 73 ? -16.601 4.270 11.768 1.00 95.25 73 LEU A C 1
ATOM 576 O O . LEU A 1 73 ? -15.622 4.713 11.164 1.00 95.25 73 LEU A O 1
ATOM 580 N N . PHE A 1 74 ? -16.840 4.576 13.047 1.00 96.94 74 PHE A N 1
ATOM 581 C CA . PHE A 1 74 ? -15.927 5.397 13.844 1.00 96.94 74 PHE A CA 1
ATOM 582 C C . PHE A 1 74 ? -14.620 4.659 14.158 1.00 96.94 74 PHE A C 1
ATOM 584 O O . PHE A 1 74 ? -13.611 5.321 14.399 1.00 96.94 74 PHE A O 1
ATOM 591 N N . SER A 1 75 ? -14.582 3.318 14.076 1.00 96.50 75 SER A N 1
ATOM 592 C CA . SER A 1 75 ? -13.337 2.558 14.254 1.00 96.50 75 SER A CA 1
ATOM 593 C C . SER A 1 75 ? -12.262 3.024 13.277 1.00 96.50 75 SER A C 1
ATOM 595 O O . SER A 1 75 ? -11.122 3.205 13.679 1.00 96.50 75 SER A O 1
ATOM 597 N N . LYS A 1 76 ? -12.640 3.319 12.026 1.00 94.50 76 LYS A N 1
ATOM 598 C CA . LYS A 1 76 ? -11.745 3.748 10.938 1.00 94.50 76 LYS A CA 1
ATOM 599 C C . LYS A 1 76 ? -11.254 5.191 11.073 1.00 94.50 76 LYS A C 1
ATOM 601 O O . LYS A 1 76 ? -10.381 5.601 10.318 1.00 94.50 76 LYS A O 1
ATOM 606 N N . VAL A 1 77 ? -11.846 5.962 11.986 1.00 96.31 77 VAL A N 1
ATOM 607 C CA . VAL A 1 77 ? -11.470 7.351 12.299 1.00 96.31 77 VAL A CA 1
ATOM 608 C C . VAL A 1 77 ? -10.590 7.413 13.552 1.00 96.31 77 VAL A C 1
ATOM 610 O O . VAL A 1 77 ? -9.924 8.418 13.783 1.00 96.31 77 VAL A O 1
ATOM 613 N N . ALA A 1 78 ? -10.606 6.369 14.384 1.00 96.44 78 ALA A N 1
ATOM 614 C CA . ALA A 1 78 ? -9.849 6.333 15.629 1.00 96.44 78 ALA A CA 1
ATOM 615 C C . ALA A 1 78 ? -8.338 6.279 15.362 1.00 96.44 78 ALA A C 1
ATOM 617 O O . ALA A 1 78 ? -7.896 5.739 14.353 1.00 96.44 78 ALA A O 1
ATOM 618 N N . ASN A 1 79 ? -7.527 6.773 16.295 1.00 95.31 79 ASN A N 1
ATOM 619 C CA . ASN A 1 79 ? -6.084 6.555 16.218 1.00 95.31 79 ASN A CA 1
ATOM 620 C C . ASN A 1 79 ? -5.773 5.099 16.581 1.00 95.31 79 ASN A C 1
ATOM 622 O O . ASN A 1 79 ? -6.340 4.573 17.546 1.00 95.31 79 ASN A O 1
ATOM 626 N N . TYR A 1 80 ? -4.829 4.455 15.891 1.00 94.62 80 TYR A N 1
ATOM 627 C CA . TYR A 1 80 ? -4.454 3.075 16.215 1.00 94.62 80 TYR A CA 1
ATOM 628 C C . TYR A 1 80 ? -3.958 2.918 17.660 1.00 94.62 80 TYR A C 1
ATOM 630 O O . TYR A 1 80 ? -4.319 1.955 18.340 1.00 94.62 80 TYR A O 1
ATOM 638 N N . THR A 1 81 ? -3.208 3.900 18.172 1.00 93.19 81 THR A N 1
ATOM 639 C CA . THR A 1 81 ? -2.737 3.916 19.568 1.00 93.19 81 THR A CA 1
ATOM 640 C C . THR A 1 81 ? -3.888 3.824 20.566 1.00 93.19 81 THR A C 1
ATOM 642 O O . THR A 1 81 ? -3.769 3.146 21.583 1.00 93.19 81 THR A O 1
ATOM 645 N N . ASP A 1 82 ? -5.029 4.444 20.261 1.00 94.94 82 ASP A N 1
ATOM 646 C CA . ASP A 1 82 ? -6.197 4.357 21.123 1.00 94.94 82 ASP A CA 1
ATOM 647 C C . ASP A 1 82 ? -6.880 2.991 21.040 1.00 94.94 82 ASP A C 1
ATOM 649 O O . ASP A 1 82 ? -7.299 2.453 22.066 1.00 94.94 82 ASP A O 1
ATOM 653 N N . LEU A 1 83 ? -6.967 2.415 19.837 1.00 94.50 83 LEU A N 1
ATOM 654 C CA . LEU A 1 83 ? -7.548 1.088 19.620 1.00 94.50 83 LEU A CA 1
ATOM 655 C C . LEU A 1 83 ? -6.750 -0.011 20.329 1.00 94.50 83 LEU A C 1
ATOM 657 O O . LEU A 1 83 ? -7.332 -0.940 20.890 1.00 94.50 83 LEU A O 1
ATOM 661 N N . LYS A 1 84 ? -5.423 0.123 20.368 1.00 91.31 84 LYS A N 1
ATOM 662 C CA . LYS A 1 84 ? -4.515 -0.795 21.067 1.00 91.31 84 LYS A CA 1
ATOM 663 C C . LYS A 1 84 ? -4.810 -0.913 22.566 1.00 91.31 84 LYS A C 1
ATOM 665 O O . LYS A 1 84 ? -4.552 -1.955 23.166 1.00 91.31 84 LYS A O 1
ATOM 670 N N . GLU A 1 85 ? -5.374 0.125 23.177 1.00 92.12 85 GLU A N 1
ATOM 671 C CA . GLU A 1 85 ? -5.726 0.131 24.601 1.00 92.12 85 GLU A CA 1
ATOM 672 C C . GLU A 1 85 ? -7.067 -0.566 24.900 1.00 92.12 85 GLU A C 1
ATOM 674 O O . GLU A 1 85 ? -7.393 -0.788 26.065 1.00 92.12 85 GLU A O 1
ATOM 679 N N . LEU A 1 86 ? -7.838 -0.971 23.880 1.00 91.44 86 LEU A N 1
ATOM 680 C CA . LEU A 1 86 ? -9.181 -1.551 24.039 1.00 91.44 86 LEU A CA 1
ATOM 681 C C . LEU A 1 86 ? -9.200 -3.060 24.351 1.00 91.44 86 LEU A C 1
ATOM 683 O O . LEU A 1 86 ? -10.265 -3.674 24.354 1.00 91.44 86 LEU A O 1
ATOM 687 N N . ASN A 1 87 ? -8.045 -3.663 24.658 1.00 87.25 87 ASN A N 1
ATOM 688 C CA . ASN A 1 87 ? -7.900 -5.103 24.916 1.00 87.25 87 ASN A CA 1
ATOM 689 C C . ASN A 1 87 ? -8.412 -5.977 23.750 1.00 87.25 87 ASN A C 1
ATOM 691 O O . ASN A 1 87 ? -9.133 -6.961 23.944 1.00 87.25 87 ASN A O 1
ATOM 695 N N . ILE A 1 88 ? -8.035 -5.587 22.532 1.00 89.38 88 ILE A N 1
ATOM 696 C CA . ILE A 1 88 ? -8.275 -6.328 21.292 1.00 89.38 88 ILE A CA 1
ATOM 697 C C . ILE A 1 88 ? -6.947 -6.749 20.661 1.00 89.38 88 ILE A C 1
ATOM 699 O O . ILE A 1 88 ? -5.930 -6.065 20.793 1.00 89.38 88 ILE A O 1
ATOM 703 N N . SER A 1 89 ? -6.952 -7.858 19.931 1.00 90.75 89 SER A N 1
ATOM 704 C CA . SER A 1 89 ? -5.864 -8.217 19.031 1.00 90.75 89 SER A CA 1
ATOM 705 C C . SER A 1 89 ? -6.019 -7.459 17.714 1.00 90.75 89 SER A C 1
ATOM 707 O O . SER A 1 89 ? -6.942 -7.722 16.945 1.00 90.75 89 SER A O 1
ATOM 709 N N . GLY A 1 90 ? -5.083 -6.552 17.415 1.00 86.62 90 GLY A N 1
ATOM 710 C CA . GLY A 1 90 ? -5.090 -5.796 16.157 1.00 86.62 90 GLY A CA 1
ATOM 711 C C . GLY A 1 90 ? -5.108 -6.696 14.914 1.00 86.62 90 GLY A C 1
ATOM 712 O O . GLY A 1 90 ? -5.819 -6.407 13.957 1.00 86.62 90 GLY A O 1
ATOM 713 N N . LEU A 1 91 ? -4.407 -7.840 14.955 1.00 90.50 91 LEU A N 1
ATOM 714 C CA . LEU A 1 91 ? -4.424 -8.822 13.864 1.00 90.50 91 LEU A CA 1
ATOM 715 C C . LEU A 1 91 ? -5.781 -9.524 13.723 1.00 90.50 91 LEU A C 1
ATOM 717 O O . LEU A 1 91 ? -6.256 -9.738 12.613 1.00 90.50 91 LEU A O 1
ATOM 721 N N . ALA A 1 92 ? -6.441 -9.840 14.839 1.00 91.81 92 ALA A N 1
ATOM 722 C CA . ALA A 1 92 ? -7.786 -10.414 14.799 1.00 91.81 92 ALA A CA 1
ATOM 723 C C . ALA A 1 92 ? -8.852 -9.386 14.374 1.00 91.81 92 ALA A C 1
ATOM 725 O O . ALA A 1 92 ? -9.948 -9.779 13.978 1.00 91.81 92 ALA A O 1
ATOM 726 N N . ALA A 1 93 ? -8.530 -8.091 14.444 1.00 93.44 93 ALA A N 1
ATOM 727 C CA . ALA A 1 93 ? -9.399 -6.982 14.073 1.00 93.44 93 ALA A CA 1
ATOM 728 C C . ALA A 1 93 ? -9.120 -6.401 12.671 1.00 93.44 93 ALA A C 1
ATOM 730 O O . ALA A 1 93 ? -9.745 -5.408 12.309 1.00 93.44 93 ALA A O 1
ATOM 731 N N . LEU A 1 94 ? -8.223 -6.998 11.867 1.00 93.12 94 LEU A N 1
ATOM 732 C CA . LEU A 1 94 ? -7.731 -6.409 10.607 1.00 93.12 94 LEU A CA 1
ATOM 733 C C . LEU A 1 94 ? -8.825 -5.945 9.643 1.00 93.12 94 LEU A C 1
ATOM 735 O O . LEU A 1 94 ? -8.676 -4.906 9.007 1.00 93.12 94 LEU A O 1
ATOM 739 N N . GLU A 1 95 ? -9.915 -6.694 9.509 1.00 89.81 95 GLU A N 1
ATOM 740 C CA . GLU A 1 95 ? -10.998 -6.350 8.575 1.00 89.81 95 GLU A CA 1
ATOM 741 C C . GLU A 1 95 ? -11.768 -5.077 9.003 1.00 89.81 95 GLU A C 1
ATOM 743 O O . GLU A 1 95 ? -12.379 -4.416 8.164 1.00 89.81 95 GLU A O 1
ATOM 748 N N . SER A 1 96 ? -11.673 -4.683 10.278 1.00 92.12 96 SER A N 1
ATOM 749 C CA . SER A 1 96 ? -12.318 -3.490 10.847 1.00 92.12 96 SER A CA 1
ATOM 750 C C . SER A 1 96 ? -11.389 -2.268 10.928 1.00 92.12 96 SER A C 1
ATOM 752 O O . SER A 1 96 ? -11.850 -1.183 11.295 1.00 92.12 96 SER A O 1
ATOM 754 N N . LEU A 1 97 ? -10.102 -2.426 10.589 1.00 95.06 97 LEU A N 1
ATOM 755 C CA . LEU A 1 97 ? -9.103 -1.351 10.588 1.00 95.06 97 LEU A CA 1
ATOM 756 C C . LEU A 1 97 ? -9.050 -0.610 9.241 1.00 95.06 97 LEU A C 1
ATOM 758 O O . LEU A 1 97 ? -9.243 -1.207 8.175 1.00 95.06 97 LEU A O 1
ATOM 762 N N . SER A 1 98 ? -8.749 0.689 9.280 1.00 95.62 98 SER A N 1
ATOM 763 C CA . SER A 1 98 ? -8.434 1.497 8.095 1.00 95.62 98 SER A CA 1
ATOM 764 C C . SER A 1 98 ? -7.047 1.147 7.517 1.00 95.62 98 SER A C 1
ATOM 766 O O . SER A 1 98 ? -6.242 0.505 8.198 1.00 95.62 98 SER A O 1
ATOM 768 N N . PRO A 1 99 ? -6.737 1.535 6.263 1.00 96.50 99 PRO A N 1
ATOM 769 C CA . PRO A 1 99 ? -5.394 1.386 5.694 1.00 96.50 99 PRO A CA 1
ATOM 770 C C . PRO A 1 99 ? -4.289 1.980 6.570 1.00 96.50 99 PRO A C 1
ATOM 772 O O . PRO A 1 99 ? -3.303 1.300 6.845 1.00 96.50 99 PRO A O 1
ATOM 775 N N . ASP A 1 100 ? -4.498 3.194 7.066 1.00 95.25 100 ASP A N 1
ATOM 776 C CA . ASP A 1 100 ? -3.541 3.939 7.885 1.00 95.25 100 ASP A CA 1
ATOM 777 C C . ASP A 1 100 ? -3.261 3.179 9.191 1.00 95.25 100 ASP A C 1
ATOM 779 O O . ASP A 1 100 ? -2.118 2.879 9.523 1.00 95.25 100 ASP A O 1
ATOM 783 N N . GLN A 1 101 ? -4.318 2.706 9.861 1.00 96.69 101 GLN A N 1
ATOM 784 C CA . GLN A 1 101 ? -4.203 1.886 11.072 1.00 96.69 101 GLN A CA 1
ATOM 785 C C . GLN A 1 101 ? -3.497 0.548 10.818 1.00 96.69 101 GLN A C 1
ATOM 787 O O . GLN A 1 101 ? -2.802 0.031 11.691 1.00 96.69 101 GLN A O 1
ATOM 792 N N . LYS A 1 102 ? -3.674 -0.050 9.633 1.00 96.38 102 LYS A N 1
ATOM 793 C CA . LYS A 1 102 ? -2.957 -1.273 9.238 1.00 96.38 102 LYS A CA 1
ATOM 794 C C . LYS A 1 102 ? -1.471 -1.007 9.018 1.00 96.38 102 LYS A C 1
ATOM 796 O O . LYS A 1 102 ? -0.661 -1.878 9.340 1.00 96.38 102 LYS A O 1
ATOM 801 N N . ALA A 1 103 ? -1.113 0.162 8.485 1.00 95.62 103 ALA A N 1
ATOM 802 C CA . ALA A 1 103 ? 0.274 0.596 8.407 1.00 95.62 103 ALA A CA 1
ATOM 803 C C . ALA A 1 103 ? 0.841 0.770 9.820 1.00 95.62 103 ALA A C 1
ATOM 805 O O . ALA A 1 103 ? 1.797 0.080 10.165 1.00 95.62 103 ALA A O 1
ATOM 806 N N . GLU A 1 104 ? 0.192 1.559 10.679 1.00 94.75 104 GLU A N 1
ATOM 807 C CA . GLU A 1 104 ? 0.603 1.766 12.077 1.00 94.75 104 GLU A CA 1
ATOM 808 C C . GLU A 1 104 ? 0.761 0.436 12.842 1.00 94.75 104 GLU A C 1
ATOM 810 O O . GLU A 1 104 ? 1.749 0.240 13.549 1.00 94.75 104 GLU A O 1
ATOM 815 N N . LEU A 1 105 ? -0.144 -0.531 12.640 1.00 94.81 105 LEU A N 1
ATOM 816 C CA . LEU A 1 105 ? -0.050 -1.873 13.226 1.00 94.81 105 LEU A CA 1
ATOM 817 C C . LEU A 1 105 ? 1.221 -2.616 12.820 1.00 94.81 105 LEU A C 1
ATOM 819 O O . LEU A 1 105 ? 1.853 -3.262 13.665 1.00 94.81 105 LEU A O 1
ATOM 823 N N . LEU A 1 106 ? 1.568 -2.582 11.529 1.00 94.38 106 LEU A N 1
ATOM 824 C CA . LEU A 1 106 ? 2.781 -3.233 11.044 1.00 94.38 106 LEU A CA 1
ATOM 825 C C . LEU A 1 106 ? 4.014 -2.588 11.663 1.00 94.38 106 LEU A C 1
ATOM 827 O O . LEU A 1 106 ? 4.940 -3.303 12.042 1.00 94.38 106 LEU A O 1
ATOM 831 N N . LEU A 1 107 ? 4.004 -1.262 11.767 1.00 92.19 107 LEU A N 1
ATOM 832 C CA . LEU A 1 107 ? 5.146 -0.461 12.185 1.00 92.19 107 LEU A CA 1
ATOM 833 C C . LEU A 1 107 ? 5.338 -0.391 13.696 1.00 92.19 107 LEU A C 1
ATOM 835 O O . LEU A 1 107 ? 6.447 -0.115 14.149 1.00 92.19 107 LEU A O 1
ATOM 839 N N . ASP A 1 108 ? 4.302 -0.700 14.473 1.00 91.12 108 ASP A N 1
ATOM 840 C CA . ASP A 1 108 ? 4.374 -0.777 15.926 1.00 91.12 108 ASP A CA 1
ATOM 841 C C . ASP A 1 108 ? 5.399 -1.844 16.375 1.00 91.12 108 ASP A C 1
ATOM 843 O O . ASP A 1 108 ? 5.156 -3.049 16.236 1.00 91.12 108 ASP A O 1
ATOM 847 N N . PRO A 1 109 ? 6.525 -1.449 17.004 1.00 89.12 109 PRO A N 1
ATOM 848 C CA . PRO A 1 109 ? 7.567 -2.390 17.408 1.00 89.12 109 PRO A CA 1
ATOM 849 C C . PRO A 1 109 ? 7.087 -3.450 18.406 1.00 89.12 109 PRO A C 1
ATOM 851 O O . PRO A 1 109 ? 7.679 -4.525 18.501 1.00 89.12 109 PRO A O 1
ATOM 854 N N . SER A 1 110 ? 6.022 -3.165 19.163 1.00 88.31 110 SER A N 1
ATOM 855 C CA . SER A 1 110 ? 5.483 -4.095 20.158 1.00 88.31 110 SER A CA 1
ATOM 856 C C . SER A 1 110 ? 4.722 -5.273 19.547 1.00 88.31 110 SER A C 1
ATOM 858 O O . SER A 1 110 ? 4.545 -6.285 20.226 1.00 88.31 110 SER A O 1
ATOM 860 N N . THR A 1 111 ? 4.307 -5.182 18.279 1.00 88.81 111 THR A N 1
ATOM 861 C CA . THR A 1 111 ? 3.647 -6.290 17.573 1.00 88.81 111 THR A CA 1
ATOM 862 C C . THR A 1 111 ? 4.663 -7.256 16.961 1.00 88.81 111 THR A C 1
ATOM 864 O O . THR A 1 111 ? 4.353 -8.429 16.753 1.00 88.81 111 THR A O 1
ATOM 867 N N . GLY A 1 112 ? 5.874 -6.773 16.647 1.00 90.19 112 GLY A N 1
ATOM 868 C CA . GLY A 1 112 ? 6.867 -7.511 15.860 1.00 90.19 112 GLY A CA 1
ATOM 869 C C . GLY A 1 112 ? 6.389 -7.846 14.440 1.00 90.19 112 GLY A C 1
ATOM 870 O O . GLY A 1 112 ? 6.979 -8.703 13.778 1.00 90.19 112 GLY A O 1
ATOM 871 N N . ALA A 1 113 ? 5.310 -7.210 13.972 1.00 92.69 113 ALA A N 1
ATOM 872 C CA . ALA A 1 113 ? 4.632 -7.575 12.736 1.00 92.69 113 ALA A CA 1
ATOM 873 C C . ALA A 1 113 ? 5.499 -7.309 11.499 1.00 92.69 113 ALA A C 1
ATOM 875 O O . ALA A 1 113 ? 5.571 -8.174 10.627 1.00 92.69 113 ALA A O 1
ATOM 876 N N . ILE A 1 114 ? 6.229 -6.186 11.456 1.00 91.88 114 ILE A N 1
ATOM 877 C CA . ILE A 1 114 ? 7.138 -5.847 10.346 1.00 91.88 114 ILE A CA 1
ATOM 878 C C . ILE A 1 114 ? 8.309 -6.826 10.170 1.00 91.88 114 ILE A C 1
ATOM 880 O O . ILE A 1 114 ? 8.977 -6.807 9.144 1.00 91.88 114 ILE A O 1
ATOM 884 N N . GLU A 1 115 ? 8.562 -7.712 11.133 1.00 92.50 115 GLU A N 1
ATOM 885 C CA . GLU A 1 115 ? 9.592 -8.755 11.033 1.00 92.50 115 GLU A CA 1
ATOM 886 C C . GLU A 1 115 ? 9.021 -10.117 10.601 1.00 92.50 115 GLU A C 1
ATOM 888 O O . GLU A 1 115 ? 9.762 -11.071 10.346 1.00 92.50 115 GLU A O 1
ATOM 893 N N . ASN A 1 116 ? 7.696 -10.228 10.478 1.00 95.31 116 ASN A N 1
ATOM 894 C CA . ASN A 1 116 ? 7.005 -11.477 10.197 1.00 95.31 116 ASN A CA 1
ATOM 895 C C . ASN A 1 116 ? 6.367 -11.470 8.802 1.00 95.31 116 ASN A C 1
ATOM 897 O O . ASN A 1 116 ? 5.337 -10.847 8.554 1.00 95.31 116 ASN A O 1
ATOM 901 N N . VAL A 1 117 ? 6.950 -12.255 7.892 1.00 96.81 117 VAL A N 1
ATOM 902 C CA . VAL A 1 117 ? 6.498 -12.371 6.495 1.00 96.81 117 VAL A CA 1
ATOM 903 C C . VAL A 1 117 ? 5.034 -12.807 6.383 1.00 96.81 117 VAL A C 1
ATOM 905 O O . VAL A 1 117 ? 4.322 -12.322 5.506 1.00 96.81 117 VAL A O 1
ATOM 908 N N . THR A 1 118 ? 4.573 -13.725 7.236 1.00 97.31 118 THR A N 1
ATOM 909 C CA . THR A 1 118 ? 3.189 -14.222 7.190 1.00 97.31 118 THR A CA 1
ATOM 910 C C . THR A 1 118 ? 2.211 -13.120 7.571 1.00 97.31 118 THR A C 1
ATOM 912 O O . THR A 1 118 ? 1.245 -12.895 6.846 1.00 97.31 118 THR A O 1
ATOM 915 N N . VAL A 1 119 ? 2.507 -12.393 8.651 1.00 96.50 119 VAL A N 1
ATOM 916 C CA . VAL A 1 119 ? 1.669 -11.289 9.135 1.00 96.50 119 VAL A CA 1
ATOM 917 C C . VAL A 1 119 ? 1.610 -10.165 8.106 1.00 96.50 119 VAL A C 1
ATOM 919 O O . VAL A 1 119 ? 0.530 -9.716 7.746 1.00 96.50 119 VAL A O 1
ATOM 922 N N . VAL A 1 120 ? 2.752 -9.757 7.551 1.00 96.94 120 VAL A N 1
ATOM 923 C CA . VAL A 1 120 ? 2.801 -8.714 6.517 1.00 96.94 120 VAL A CA 1
ATOM 924 C C . VAL A 1 120 ? 1.969 -9.094 5.294 1.00 96.94 120 VAL A C 1
ATOM 926 O O . VAL A 1 120 ? 1.210 -8.273 4.781 1.00 96.94 120 VAL A O 1
ATOM 929 N N . LYS A 1 121 ? 2.063 -10.349 4.838 1.00 97.50 121 LYS A N 1
ATOM 930 C CA . LYS A 1 121 ? 1.233 -10.836 3.730 1.00 97.50 121 LYS A CA 1
ATOM 931 C C . LYS A 1 121 ? -0.251 -10.792 4.068 1.00 97.50 121 LYS A C 1
ATOM 933 O O . LYS A 1 121 ? -1.038 -10.433 3.199 1.00 97.50 121 LYS A O 1
ATOM 938 N N . GLU A 1 122 ? -0.631 -11.157 5.287 1.00 96.38 122 GLU A N 1
ATOM 939 C CA . GLU A 1 122 ? -2.018 -11.111 5.751 1.00 96.38 122 GLU A CA 1
ATOM 940 C C . GLU A 1 122 ? -2.556 -9.674 5.770 1.00 96.38 122 GLU A C 1
ATOM 942 O O . GLU A 1 122 ? -3.606 -9.409 5.181 1.00 96.38 122 GLU A O 1
ATOM 947 N N . VAL A 1 123 ? -1.792 -8.733 6.336 1.00 96.81 123 VAL A N 1
ATOM 948 C CA . VAL A 1 123 ? -2.156 -7.311 6.379 1.00 96.81 123 VAL A CA 1
ATOM 949 C C . VAL A 1 123 ? -2.305 -6.737 4.972 1.00 96.81 123 VAL A C 1
ATOM 951 O O . VAL A 1 123 ? -3.374 -6.215 4.651 1.00 96.81 123 VAL A O 1
ATOM 954 N N . LEU A 1 124 ? -1.299 -6.889 4.101 1.00 96.50 124 LEU A N 1
ATOM 955 C CA . LEU A 1 124 ? -1.390 -6.396 2.721 1.00 96.50 124 LEU A CA 1
ATOM 956 C C . LEU A 1 124 ? -2.538 -7.062 1.958 1.00 96.50 124 LEU A C 1
ATOM 958 O O . LEU A 1 124 ? -3.289 -6.386 1.263 1.00 96.50 124 LEU A O 1
ATOM 962 N N . SER A 1 125 ? -2.731 -8.374 2.111 1.00 95.50 125 SER A N 1
ATOM 963 C CA . SER A 1 125 ? -3.841 -9.066 1.447 1.00 95.50 125 SER A CA 1
ATOM 964 C C . SER A 1 125 ? -5.195 -8.523 1.904 1.00 95.50 125 SER A C 1
ATOM 966 O O . SER A 1 125 ? -6.094 -8.400 1.081 1.00 95.50 125 SER A O 1
ATOM 968 N N . SER A 1 126 ? -5.350 -8.155 3.181 1.00 94.88 126 SER A N 1
ATOM 969 C CA . SER A 1 126 ? -6.586 -7.535 3.682 1.00 94.88 126 SER A CA 1
ATOM 970 C C . SER A 1 126 ? -6.887 -6.182 3.021 1.00 94.88 126 SER A C 1
ATOM 972 O O . SER A 1 126 ? -8.049 -5.825 2.866 1.00 94.88 126 SER A O 1
ATOM 974 N N . ILE A 1 127 ? -5.859 -5.437 2.603 1.00 95.38 127 ILE A N 1
ATOM 975 C CA . ILE A 1 127 ? -6.003 -4.173 1.864 1.00 95.38 127 ILE A CA 1
ATOM 976 C C . ILE A 1 127 ? -6.421 -4.470 0.421 1.00 95.38 127 ILE A C 1
ATOM 978 O O . ILE A 1 127 ? -7.382 -3.897 -0.086 1.00 95.38 127 ILE A O 1
ATOM 982 N N . LEU A 1 128 ? -5.751 -5.438 -0.211 1.00 92.56 128 LEU A N 1
ATOM 983 C CA . LEU A 1 128 ? -5.966 -5.815 -1.611 1.00 92.56 128 LEU A CA 1
ATOM 984 C C . LEU A 1 128 ? -7.295 -6.548 -1.878 1.00 92.56 128 LEU A C 1
ATOM 986 O O . LEU A 1 128 ? -7.699 -6.671 -3.031 1.00 92.56 128 LEU A O 1
ATOM 990 N N . LYS A 1 129 ? -7.989 -7.039 -0.842 1.00 89.56 129 LYS A N 1
ATOM 991 C CA . LYS A 1 129 ? -9.355 -7.588 -0.963 1.00 89.56 129 LYS A CA 1
ATOM 992 C C . LYS A 1 129 ? -10.402 -6.513 -1.266 1.00 89.56 129 LYS A C 1
ATOM 994 O O . LYS A 1 129 ? -11.483 -6.847 -1.757 1.00 89.56 129 LYS A O 1
ATOM 999 N N . SER A 1 130 ? -10.129 -5.256 -0.915 1.00 86.00 130 SER A N 1
ATOM 1000 C CA . SER A 1 130 ? -11.079 -4.166 -1.111 1.00 86.00 130 SER A CA 1
ATOM 1001 C C . SER A 1 130 ? -11.288 -3.873 -2.597 1.00 86.00 130 SER A C 1
ATOM 1003 O O . SER A 1 130 ? -10.377 -4.001 -3.409 1.00 86.00 130 SER A O 1
ATOM 1005 N N . ARG A 1 131 ? -12.504 -3.445 -2.952 1.00 85.38 131 ARG A N 1
ATOM 1006 C CA . ARG A 1 131 ? -12.797 -2.893 -4.287 1.00 85.38 131 ARG A CA 1
ATOM 1007 C C . ARG A 1 131 ? -12.412 -1.421 -4.408 1.00 85.38 131 ARG A C 1
ATOM 1009 O O . ARG A 1 131 ? -12.397 -0.901 -5.516 1.00 85.38 131 ARG A O 1
ATOM 1016 N N . ASP A 1 132 ? -12.177 -0.759 -3.279 1.00 88.19 132 ASP A N 1
ATOM 1017 C CA . ASP A 1 132 ? -11.690 0.612 -3.252 1.00 88.19 132 ASP A CA 1
ATOM 1018 C C . ASP A 1 132 ? -10.200 0.617 -3.599 1.00 88.19 132 ASP A C 1
ATOM 1020 O O . ASP A 1 132 ? -9.358 0.097 -2.864 1.00 88.19 132 ASP A O 1
ATOM 1024 N N . GLU A 1 133 ? -9.904 1.189 -4.758 1.00 83.88 133 GLU A N 1
ATOM 1025 C CA . GLU A 1 133 ? -8.578 1.230 -5.347 1.00 83.88 133 GLU A CA 1
ATOM 1026 C C . GLU A 1 133 ? -7.604 2.164 -4.618 1.00 83.88 133 GLU A C 1
ATOM 1028 O O . GLU A 1 133 ? -6.395 1.986 -4.779 1.00 83.88 133 GLU A O 1
ATOM 1033 N N . GLU A 1 134 ? -8.110 3.093 -3.799 1.00 90.00 134 GLU A N 1
ATOM 1034 C CA . GLU A 1 134 ? -7.313 4.052 -3.022 1.00 90.00 134 GLU A CA 1
ATOM 1035 C C . GLU A 1 134 ? -6.737 3.437 -1.737 1.00 90.00 134 GLU A C 1
ATOM 1037 O O . GLU A 1 134 ? -5.860 4.016 -1.102 1.00 90.00 134 GLU A O 1
ATOM 1042 N N . GLN A 1 135 ? -7.216 2.259 -1.318 1.00 93.25 135 GLN A N 1
ATOM 1043 C CA . GLN A 1 135 ? -6.824 1.656 -0.035 1.00 93.25 135 GLN A CA 1
ATOM 1044 C C . GLN A 1 135 ? -5.326 1.350 0.035 1.00 93.25 135 GLN A C 1
ATOM 1046 O O . GLN A 1 135 ? -4.715 1.484 1.092 1.00 93.25 135 GLN A O 1
ATOM 1051 N N . LEU A 1 136 ? -4.735 0.925 -1.085 1.00 95.12 136 LEU A N 1
ATOM 1052 C CA . LEU A 1 136 ? -3.305 0.633 -1.149 1.00 95.12 136 LEU A CA 1
ATOM 1053 C C . LEU A 1 136 ? -2.471 1.913 -1.058 1.00 95.12 136 LEU A C 1
ATOM 1055 O O . LEU A 1 136 ? -1.439 1.910 -0.399 1.00 95.12 136 LEU A O 1
ATOM 1059 N N . GLU A 1 137 ? -2.922 2.991 -1.697 1.00 94.19 137 GLU A N 1
ATOM 1060 C CA . GLU A 1 137 ? -2.249 4.291 -1.659 1.00 94.19 137 GLU A CA 1
ATOM 1061 C C . GLU A 1 137 ? -2.268 4.876 -0.245 1.00 94.19 137 GLU A C 1
ATOM 1063 O O . GLU A 1 137 ? -1.198 5.113 0.304 1.00 94.19 137 GLU A O 1
ATOM 1068 N N . LYS A 1 138 ? -3.445 4.946 0.395 1.00 94.44 138 LYS A N 1
ATOM 1069 C CA . LYS A 1 138 ? -3.611 5.409 1.789 1.00 94.44 138 LYS A CA 1
ATOM 1070 C C . LYS A 1 138 ? -2.722 4.646 2.772 1.00 94.44 138 LYS A C 1
ATOM 1072 O O . LYS A 1 138 ? -2.036 5.235 3.597 1.00 94.44 138 LYS A O 1
ATOM 1077 N N . PHE A 1 139 ? -2.650 3.319 2.624 1.00 95.88 139 PHE A N 1
ATOM 1078 C CA . PHE A 1 139 ? -1.725 2.510 3.418 1.00 95.88 139 PHE A CA 1
ATOM 1079 C C . PHE A 1 139 ? -0.272 2.977 3.253 1.00 95.88 139 PHE A C 1
ATOM 1081 O O . PHE A 1 139 ? 0.440 3.106 4.246 1.00 95.88 139 PHE A O 1
ATOM 1088 N N . PHE A 1 140 ? 0.182 3.210 2.017 1.00 94.12 140 PHE A N 1
ATOM 1089 C CA . PHE A 1 140 ? 1.562 3.619 1.755 1.00 94.12 140 PHE A CA 1
ATOM 1090 C C . PHE A 1 140 ? 1.864 5.058 2.186 1.00 94.12 140 PHE A C 1
ATOM 1092 O O . PHE A 1 140 ? 2.992 5.302 2.615 1.00 94.12 140 PHE A O 1
ATOM 1099 N N . GLU A 1 141 ? 0.887 5.970 2.137 1.00 92.12 141 GLU A N 1
ATOM 1100 C CA . GLU A 1 141 ? 1.017 7.329 2.682 1.00 92.12 141 GLU A CA 1
ATOM 1101 C C . GLU A 1 141 ? 1.460 7.265 4.151 1.00 92.12 141 GLU A C 1
ATOM 1103 O O . GLU A 1 141 ? 2.535 7.756 4.496 1.00 92.12 141 GLU A O 1
ATOM 1108 N N . THR A 1 142 ? 0.723 6.535 4.994 1.00 92.31 142 THR A N 1
ATOM 1109 C CA . THR A 1 142 ? 1.097 6.343 6.405 1.00 92.31 142 THR A CA 1
ATOM 1110 C C . THR A 1 142 ? 2.370 5.507 6.566 1.00 92.31 142 THR A C 1
ATOM 1112 O O . THR A 1 142 ? 3.239 5.828 7.376 1.00 92.31 142 THR A O 1
ATOM 1115 N N . PHE A 1 143 ? 2.527 4.437 5.779 1.00 91.56 143 PHE A N 1
ATOM 1116 C CA . PHE A 1 143 ? 3.660 3.513 5.902 1.00 91.56 143 PHE A CA 1
ATOM 1117 C C . PHE A 1 143 ? 5.022 4.180 5.646 1.00 91.56 143 PHE A C 1
ATOM 1119 O O . PHE A 1 143 ? 6.033 3.755 6.210 1.00 91.56 143 PHE A O 1
ATOM 1126 N N . VAL A 1 144 ? 5.065 5.209 4.794 1.00 87.81 144 VAL A N 1
ATOM 1127 C CA . VAL A 1 144 ? 6.293 5.952 4.465 1.00 87.81 144 VAL A CA 1
ATOM 1128 C C . VAL A 1 144 ? 6.489 7.185 5.355 1.00 87.81 144 VAL A C 1
ATOM 1130 O O . VAL A 1 144 ? 7.636 7.570 5.600 1.00 87.81 144 VAL A O 1
ATOM 1133 N N . GLU A 1 145 ? 5.418 7.792 5.875 1.00 82.06 145 GLU A N 1
ATOM 1134 C CA . GLU A 1 145 ? 5.497 8.959 6.771 1.00 82.06 145 GLU A CA 1
ATOM 1135 C C . GLU A 1 145 ? 6.167 8.666 8.121 1.00 82.06 145 GLU A C 1
ATOM 1137 O O . GLU A 1 145 ? 6.879 9.523 8.649 1.00 82.06 145 GLU A O 1
ATOM 1142 N N . GLU A 1 146 ? 6.046 7.443 8.637 1.00 74.50 146 GLU A N 1
ATOM 1143 C CA . GLU A 1 146 ? 6.620 7.001 9.921 1.00 74.50 146 GLU A CA 1
ATOM 1144 C C . GLU A 1 146 ? 8.174 6.926 9.948 1.00 74.50 146 GLU A C 1
ATOM 1146 O O . GLU A 1 146 ? 8.778 6.347 10.851 1.00 74.50 146 GLU A O 1
ATOM 1151 N N . ASN A 1 147 ? 8.868 7.545 8.979 1.00 61.66 147 ASN A N 1
ATOM 1152 C CA . ASN A 1 147 ? 10.330 7.718 8.917 1.00 61.66 147 ASN A CA 1
ATOM 1153 C C . ASN A 1 147 ? 11.146 6.421 9.046 1.00 61.66 147 ASN A C 1
ATOM 1155 O O . ASN A 1 147 ? 12.272 6.410 9.563 1.00 61.66 147 ASN A O 1
ATOM 1159 N N . ILE A 1 148 ? 10.621 5.313 8.530 1.00 67.19 148 ILE A N 1
ATOM 1160 C CA . ILE A 1 148 ? 11.378 4.066 8.473 1.00 67.19 148 ILE A CA 1
ATOM 1161 C C . ILE A 1 148 ? 12.508 4.249 7.476 1.00 67.19 148 ILE A C 1
ATOM 1163 O O . ILE A 1 148 ? 12.305 4.372 6.271 1.00 67.19 148 ILE A O 1
ATOM 1167 N N . THR A 1 149 ? 13.729 4.253 7.998 1.00 62.53 149 THR A N 1
ATOM 1168 C CA . THR A 1 149 ? 14.922 4.429 7.170 1.00 62.53 149 THR A CA 1
ATOM 1169 C C . THR A 1 149 ? 15.149 3.241 6.237 1.00 62.53 149 THR A C 1
ATOM 1171 O O . THR A 1 149 ? 15.662 3.435 5.141 1.00 62.53 149 THR A O 1
ATOM 1174 N N . TYR A 1 150 ? 14.789 2.019 6.644 1.00 68.06 150 TYR A N 1
ATOM 1175 C CA . TYR A 1 150 ? 14.752 0.829 5.786 1.00 68.06 150 TYR A CA 1
ATOM 1176 C C . TYR A 1 150 ? 14.156 -0.376 6.531 1.00 68.06 150 TYR A C 1
ATOM 1178 O O . TYR A 1 150 ? 14.348 -0.533 7.736 1.00 68.06 150 TYR A O 1
ATOM 1186 N N . ILE A 1 151 ? 13.497 -1.280 5.798 1.00 83.62 151 ILE A N 1
ATOM 1187 C CA . ILE A 1 151 ? 13.093 -2.596 6.318 1.00 83.62 151 ILE A CA 1
ATOM 1188 C C . ILE A 1 151 ? 14.292 -3.549 6.229 1.00 83.62 151 ILE A C 1
ATOM 1190 O O . ILE A 1 151 ? 14.747 -3.905 5.135 1.00 83.62 151 ILE A O 1
ATOM 1194 N N . THR A 1 152 ? 14.803 -3.970 7.383 1.00 84.12 152 THR A N 1
ATOM 1195 C CA . THR A 1 152 ? 15.945 -4.890 7.567 1.00 84.12 152 THR A CA 1
ATOM 1196 C C . THR A 1 152 ? 15.676 -6.269 6.965 1.00 84.12 152 THR A C 1
ATOM 1198 O O . THR A 1 152 ? 16.506 -6.822 6.237 1.00 84.12 152 THR A O 1
ATOM 1201 N N . ASN A 1 153 ? 14.497 -6.819 7.238 1.00 90.56 153 ASN A N 1
ATOM 1202 C CA . ASN A 1 153 ? 14.111 -8.166 6.857 1.00 90.56 153 ASN A CA 1
ATOM 1203 C C . ASN A 1 153 ? 13.851 -8.283 5.353 1.00 90.56 153 ASN A C 1
ATOM 1205 O O . ASN A 1 153 ? 12.843 -7.805 4.831 1.00 90.56 153 ASN A O 1
ATOM 1209 N N . ALA A 1 154 ? 14.764 -8.954 4.647 1.00 91.50 154 ALA A N 1
ATOM 1210 C CA . ALA A 1 154 ? 14.671 -9.115 3.200 1.00 91.50 154 ALA A CA 1
ATOM 1211 C C . ALA A 1 154 ? 13.402 -9.865 2.770 1.00 91.50 154 ALA A C 1
ATOM 1213 O O . ALA A 1 154 ? 12.775 -9.472 1.795 1.00 91.50 154 ALA A O 1
ATOM 1214 N N . GLY A 1 155 ? 12.987 -10.896 3.515 1.00 94.19 155 GLY A N 1
ATOM 1215 C CA . GLY A 1 155 ? 11.783 -11.663 3.187 1.00 94.19 155 GLY A CA 1
ATOM 1216 C C . GLY A 1 155 ? 10.507 -10.831 3.306 1.00 94.19 155 GLY A C 1
ATOM 1217 O O . GLY A 1 155 ? 9.608 -10.964 2.477 1.00 94.19 155 GLY A O 1
ATOM 1218 N N . VAL A 1 156 ? 10.440 -9.947 4.305 1.00 94.81 156 VAL A N 1
ATOM 1219 C CA . VAL A 1 156 ? 9.329 -8.999 4.459 1.00 94.81 156 VAL A CA 1
ATOM 1220 C C . VAL A 1 156 ? 9.348 -7.975 3.333 1.00 94.81 156 VAL A C 1
ATOM 1222 O O . VAL A 1 156 ? 8.339 -7.800 2.656 1.00 94.81 156 VAL A O 1
ATOM 1225 N N . ARG A 1 157 ? 10.499 -7.345 3.086 1.00 92.50 157 ARG A N 1
ATOM 1226 C CA . ARG A 1 157 ? 10.652 -6.329 2.040 1.00 92.50 157 ARG A CA 1
ATOM 1227 C C . ARG A 1 157 ? 10.294 -6.880 0.654 1.00 92.50 157 ARG A C 1
ATOM 1229 O O . ARG A 1 157 ? 9.544 -6.240 -0.080 1.00 92.50 157 ARG A O 1
ATOM 1236 N N . ASP A 1 158 ? 10.739 -8.098 0.341 1.00 92.62 158 ASP A N 1
ATOM 1237 C CA . ASP A 1 158 ? 10.397 -8.813 -0.894 1.00 92.62 158 ASP A CA 1
ATOM 1238 C C . ASP A 1 158 ? 8.891 -9.122 -0.974 1.00 92.62 158 ASP A C 1
ATOM 1240 O O . ASP A 1 158 ? 8.291 -9.016 -2.044 1.00 92.62 158 ASP A O 1
ATOM 1244 N N . ALA A 1 159 ? 8.255 -9.502 0.141 1.00 95.75 159 ALA A N 1
ATOM 1245 C CA . ALA A 1 159 ? 6.822 -9.793 0.174 1.00 95.75 159 ALA A CA 1
ATOM 1246 C C . ALA A 1 159 ? 5.967 -8.539 -0.057 1.00 95.75 159 ALA A C 1
ATOM 1248 O O . ALA A 1 159 ? 5.031 -8.600 -0.856 1.00 95.75 159 ALA A O 1
ATOM 1249 N N . ILE A 1 160 ? 6.306 -7.419 0.591 1.00 95.44 160 ILE A N 1
ATOM 1250 C CA . ILE A 1 160 ? 5.626 -6.132 0.393 1.00 95.44 160 ILE A CA 1
ATOM 1251 C C . ILE A 1 160 ? 5.777 -5.699 -1.065 1.00 95.44 160 ILE A C 1
ATOM 1253 O O . ILE A 1 160 ? 4.777 -5.407 -1.720 1.00 95.44 160 ILE A O 1
ATOM 1257 N N . LEU A 1 161 ? 7.004 -5.727 -1.598 1.00 93.19 161 LEU A N 1
ATOM 1258 C CA . LEU A 1 161 ? 7.282 -5.307 -2.969 1.00 93.19 161 LEU A CA 1
ATOM 1259 C C . LEU A 1 161 ? 6.515 -6.155 -3.991 1.00 93.19 161 LEU A C 1
ATOM 1261 O O . LEU A 1 161 ? 5.843 -5.605 -4.858 1.00 93.19 161 LEU A O 1
ATOM 1265 N N . ASN A 1 162 ? 6.563 -7.484 -3.870 1.00 92.50 162 ASN A N 1
ATOM 1266 C CA . ASN A 1 162 ? 5.904 -8.380 -4.821 1.00 92.50 162 ASN A CA 1
ATOM 1267 C C . ASN A 1 162 ? 4.377 -8.246 -4.797 1.00 92.50 162 ASN A C 1
ATOM 1269 O O . ASN A 1 162 ? 3.760 -8.213 -5.859 1.00 92.50 162 ASN A O 1
ATOM 1273 N N . LEU A 1 163 ? 3.762 -8.167 -3.611 1.00 95.00 163 LEU A N 1
ATOM 1274 C CA . LEU A 1 163 ? 2.310 -7.983 -3.499 1.00 95.00 163 LEU A CA 1
ATOM 1275 C C . LEU A 1 163 ? 1.875 -6.627 -4.059 1.00 95.00 163 LEU A C 1
ATOM 1277 O O . LEU A 1 163 ? 0.883 -6.554 -4.780 1.00 95.00 163 LEU A O 1
ATOM 1281 N N . THR A 1 164 ? 2.646 -5.576 -3.776 1.00 95.19 164 THR A N 1
ATOM 1282 C CA . THR A 1 164 ? 2.362 -4.224 -4.265 1.00 95.19 164 THR A CA 1
ATOM 1283 C C . THR A 1 164 ? 2.494 -4.159 -5.783 1.00 95.19 164 THR A C 1
ATOM 1285 O O . THR A 1 164 ? 1.548 -3.777 -6.462 1.00 95.19 164 THR A O 1
ATOM 1288 N N . LEU A 1 165 ? 3.610 -4.622 -6.353 1.00 9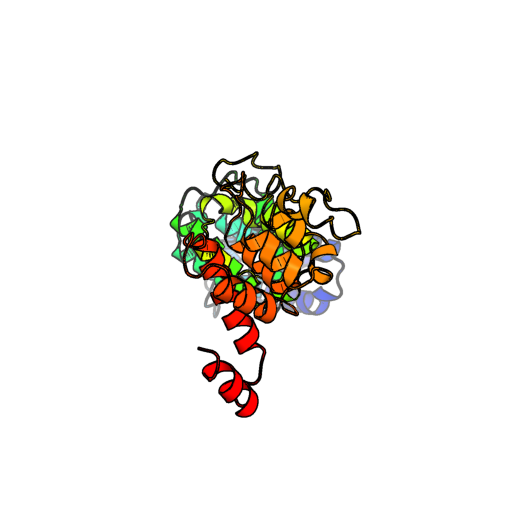1.69 165 LEU A N 1
ATOM 1289 C CA . LEU A 1 165 ? 3.806 -4.635 -7.805 1.00 91.69 165 LEU A CA 1
ATOM 1290 C C . LEU A 1 165 ? 2.769 -5.500 -8.530 1.00 91.69 165 LEU A C 1
ATOM 1292 O O . LEU A 1 165 ? 2.318 -5.118 -9.605 1.00 91.69 165 LEU A O 1
ATOM 1296 N N . ALA A 1 166 ? 2.342 -6.625 -7.948 1.00 91.62 166 ALA A N 1
ATOM 1297 C CA . ALA A 1 166 ? 1.265 -7.435 -8.515 1.00 91.62 166 ALA A CA 1
ATOM 1298 C C . ALA A 1 166 ? -0.082 -6.691 -8.535 1.00 91.62 166 ALA A C 1
ATOM 1300 O O . ALA A 1 166 ? -0.834 -6.821 -9.500 1.00 91.62 166 ALA A O 1
ATOM 1301 N N . ALA A 1 167 ? -0.374 -5.895 -7.502 1.00 93.06 167 ALA A N 1
ATOM 1302 C CA . ALA A 1 167 ? -1.576 -5.067 -7.442 1.00 93.06 167 ALA A CA 1
ATOM 1303 C C . ALA A 1 167 ? -1.530 -3.876 -8.418 1.00 93.06 167 ALA A C 1
ATOM 1305 O O . ALA A 1 167 ? -2.559 -3.500 -8.977 1.00 93.06 167 ALA A O 1
ATOM 1306 N N . LEU A 1 168 ? -0.344 -3.303 -8.650 1.00 92.56 168 LEU A N 1
ATOM 1307 C CA . LEU A 1 168 ? -0.142 -2.177 -9.570 1.00 92.56 168 LEU A CA 1
ATOM 1308 C C . LEU A 1 168 ? -0.009 -2.603 -11.037 1.00 92.56 168 LEU A C 1
ATOM 1310 O O . LEU A 1 168 ? -0.367 -1.831 -11.922 1.00 92.56 168 LEU A O 1
ATOM 1314 N N . ALA A 1 169 ? 0.447 -3.828 -11.311 1.00 89.06 169 ALA A N 1
ATOM 1315 C CA . ALA A 1 169 ? 0.635 -4.366 -12.660 1.00 89.06 169 ALA A CA 1
ATOM 1316 C C . ALA A 1 169 ? -0.529 -4.091 -13.637 1.00 89.06 169 ALA A C 1
ATOM 1318 O O . ALA A 1 169 ? -0.268 -3.582 -14.729 1.00 89.06 169 ALA A O 1
ATOM 1319 N N . PRO A 1 170 ? -1.807 -4.362 -13.291 1.00 89.56 170 PRO A N 1
ATOM 1320 C CA . PRO A 1 170 ? -2.926 -4.057 -14.184 1.00 89.56 170 PRO A CA 1
ATOM 1321 C C . PRO A 1 170 ? -3.179 -2.553 -14.378 1.00 89.56 170 PRO A C 1
ATOM 1323 O O . PRO A 1 170 ? -3.830 -2.181 -15.352 1.00 89.56 170 PRO A O 1
ATOM 1326 N N . LYS A 1 171 ? -2.680 -1.693 -13.481 1.00 90.94 171 LYS A N 1
ATOM 1327 C CA . LYS A 1 171 ? -2.865 -0.236 -13.521 1.00 90.94 171 LYS A CA 1
ATOM 1328 C C . LYS A 1 171 ? -1.769 0.493 -14.290 1.00 90.94 171 LYS A C 1
ATOM 1330 O O . LYS A 1 171 ? -2.038 1.563 -14.820 1.00 90.94 171 LYS A O 1
ATOM 1335 N N . PHE A 1 172 ? -0.573 -0.086 -14.415 1.00 87.12 172 PHE A N 1
ATOM 1336 C CA . PHE A 1 172 ? 0.544 0.549 -15.124 1.00 87.12 172 PHE A CA 1
ATOM 1337 C C . PHE A 1 172 ? 0.201 1.071 -16.531 1.00 87.12 172 PHE A C 1
ATOM 1339 O O . PHE A 1 172 ? 0.611 2.181 -16.843 1.00 87.12 172 PHE A O 1
ATOM 1346 N N . PRO A 1 173 ? -0.584 0.379 -17.382 1.00 84.81 173 PRO A N 1
ATOM 1347 C CA . PRO A 1 173 ? -0.954 0.931 -18.690 1.00 84.81 173 PRO A CA 1
ATOM 1348 C C . PRO A 1 173 ? -1.793 2.220 -18.631 1.00 84.81 173 PRO A C 1
ATOM 1350 O O . PRO A 1 173 ? -1.924 2.902 -19.644 1.00 84.81 173 PRO A O 1
ATOM 1353 N N . LEU A 1 174 ? -2.407 2.517 -17.482 1.00 89.75 174 LEU A N 1
ATOM 1354 C CA . LEU A 1 174 ? -3.252 3.691 -17.251 1.00 89.75 174 LEU A CA 1
ATOM 1355 C C . LEU A 1 174 ? -2.509 4.817 -16.519 1.00 89.75 174 LEU A C 1
ATOM 1357 O O . LEU A 1 174 ? -3.021 5.936 -16.460 1.00 89.75 174 LEU A O 1
ATOM 1361 N N . PHE A 1 175 ? -1.329 4.526 -15.970 1.00 91.94 175 PHE A N 1
ATOM 1362 C CA . PHE A 1 175 ? -0.552 5.483 -15.197 1.00 91.94 175 PHE A CA 1
ATOM 1363 C C . PHE A 1 175 ? -0.096 6.659 -16.058 1.00 91.94 175 PHE A C 1
ATOM 1365 O O . PHE A 1 175 ? 0.380 6.502 -17.183 1.00 91.94 175 PHE A O 1
ATOM 1372 N N . GLN A 1 176 ? -0.222 7.848 -15.485 1.00 91.44 176 GLN A N 1
ATOM 1373 C CA . GLN A 1 176 ? 0.492 9.038 -15.911 1.00 91.44 176 GLN A CA 1
ATOM 1374 C C . GLN A 1 176 ? 1.866 9.080 -15.235 1.00 91.44 176 GLN A C 1
ATOM 1376 O O . GLN A 1 176 ? 2.128 8.374 -14.261 1.00 91.44 176 GLN A O 1
ATOM 1381 N N . THR A 1 177 ? 2.746 9.958 -15.714 1.00 85.56 177 THR A N 1
ATOM 1382 C CA . THR A 1 177 ? 4.072 10.168 -15.112 1.00 85.56 177 THR A CA 1
ATOM 1383 C C . THR A 1 177 ? 3.995 10.428 -13.603 1.00 85.56 177 THR A C 1
ATOM 1385 O O . THR A 1 177 ? 4.769 9.843 -12.854 1.00 85.56 177 THR A O 1
ATOM 1388 N N . SER A 1 178 ? 3.022 11.222 -13.141 1.00 90.31 178 SER A N 1
ATOM 1389 C CA . SER A 1 178 ? 2.828 11.517 -11.714 1.00 90.31 178 SER A CA 1
ATOM 1390 C C . SER A 1 178 ? 2.548 10.273 -10.867 1.00 90.31 178 SER A C 1
ATOM 1392 O O . SER A 1 178 ? 2.955 10.213 -9.711 1.00 90.31 178 SER A O 1
ATOM 1394 N N . ASP A 1 179 ? 1.886 9.262 -11.435 1.00 93.25 179 ASP A N 1
ATOM 1395 C CA . ASP A 1 179 ? 1.606 8.010 -10.729 1.00 93.25 179 ASP A CA 1
ATOM 1396 C C . ASP A 1 179 ? 2.893 7.195 -10.564 1.00 93.25 179 ASP A C 1
ATOM 1398 O O . ASP A 1 179 ? 3.152 6.626 -9.503 1.00 93.25 179 ASP A O 1
ATOM 1402 N N . TYR A 1 180 ? 3.748 7.176 -11.593 1.00 88.38 180 TYR A N 1
ATOM 1403 C CA . TYR A 1 180 ? 5.075 6.573 -11.491 1.00 88.38 180 TYR A CA 1
ATOM 1404 C C . TYR A 1 180 ? 5.956 7.299 -10.473 1.00 88.38 180 TYR A C 1
ATOM 1406 O O . TYR A 1 180 ? 6.638 6.634 -9.692 1.00 88.38 180 TYR A O 1
ATOM 1414 N N . GLU A 1 181 ? 5.912 8.631 -10.427 1.00 87.50 181 GLU A N 1
ATOM 1415 C CA . GLU A 1 181 ? 6.632 9.420 -9.422 1.00 87.50 181 GLU A CA 1
ATOM 1416 C C . GLU A 1 181 ? 6.165 9.070 -8.004 1.00 87.50 181 GLU A C 1
ATOM 1418 O O . GLU A 1 181 ? 6.983 8.718 -7.149 1.00 87.50 181 GLU A O 1
ATOM 1423 N N . LEU A 1 182 ? 4.851 9.071 -7.764 1.00 90.50 182 LEU A N 1
ATOM 1424 C CA . LEU A 1 182 ? 4.272 8.698 -6.474 1.00 90.50 182 LEU A CA 1
ATOM 1425 C C . LEU A 1 182 ? 4.709 7.290 -6.050 1.00 90.50 182 LEU A C 1
ATOM 1427 O O . LEU A 1 182 ? 5.219 7.089 -4.946 1.00 90.50 182 LEU A O 1
ATOM 1431 N N . TRP A 1 183 ? 4.568 6.299 -6.930 1.00 92.00 183 TRP A N 1
ATOM 1432 C CA . TRP A 1 183 ? 4.862 4.919 -6.561 1.00 92.00 183 TRP A CA 1
ATOM 1433 C C . TRP A 1 183 ? 6.357 4.641 -6.417 1.00 92.00 183 TRP A C 1
ATOM 1435 O O . TRP A 1 183 ? 6.771 4.069 -5.410 1.00 92.00 183 TRP A O 1
ATOM 1445 N N . PHE A 1 184 ? 7.187 5.033 -7.380 1.00 87.00 184 PHE A N 1
ATOM 1446 C CA . PHE A 1 184 ? 8.596 4.630 -7.409 1.00 87.00 184 PHE A CA 1
ATOM 1447 C C . PHE A 1 184 ? 9.519 5.573 -6.636 1.00 87.00 184 PHE A C 1
ATOM 1449 O O . PHE A 1 184 ? 10.559 5.128 -6.144 1.00 87.00 184 PHE A O 1
ATOM 1456 N N . GLN A 1 185 ? 9.139 6.842 -6.464 1.00 84.44 185 GLN A N 1
ATOM 1457 C CA . GLN A 1 185 ? 9.975 7.823 -5.769 1.00 84.44 185 GLN A CA 1
ATOM 1458 C C . GLN A 1 185 ? 9.538 8.093 -4.334 1.00 84.44 185 GLN A C 1
ATOM 1460 O O . GLN A 1 185 ? 10.371 8.515 -3.528 1.00 84.44 185 GLN A O 1
ATOM 1465 N N . ILE A 1 186 ? 8.265 7.845 -4.010 1.00 85.50 186 ILE A N 1
ATOM 1466 C CA . ILE A 1 186 ? 7.708 8.090 -2.676 1.00 85.50 186 ILE A CA 1
ATOM 1467 C C . ILE A 1 186 ? 7.362 6.764 -1.996 1.00 85.50 186 ILE A C 1
ATOM 1469 O O . ILE A 1 186 ? 8.009 6.408 -1.017 1.00 85.50 186 ILE A O 1
ATOM 1473 N N . ASN A 1 187 ? 6.414 5.990 -2.525 1.00 89.69 187 ASN A N 1
ATOM 1474 C CA . ASN A 1 187 ? 5.833 4.859 -1.789 1.00 89.69 187 ASN A CA 1
ATOM 1475 C C . ASN A 1 187 ? 6.774 3.645 -1.679 1.00 89.69 187 ASN A C 1
ATOM 1477 O O . ASN A 1 187 ? 6.928 3.043 -0.616 1.00 89.69 187 ASN A O 1
ATOM 1481 N N . LEU A 1 188 ? 7.448 3.276 -2.770 1.00 89.00 188 LEU A N 1
ATOM 1482 C CA . LEU A 1 188 ? 8.304 2.081 -2.832 1.00 89.00 188 LEU A CA 1
ATOM 1483 C C . LEU A 1 188 ? 9.747 2.342 -2.379 1.00 89.00 188 LEU A C 1
ATOM 1485 O O . LEU A 1 188 ? 10.576 1.426 -2.368 1.00 89.00 188 LEU A O 1
ATOM 1489 N N . VAL A 1 189 ? 10.055 3.569 -1.960 1.00 81.88 189 V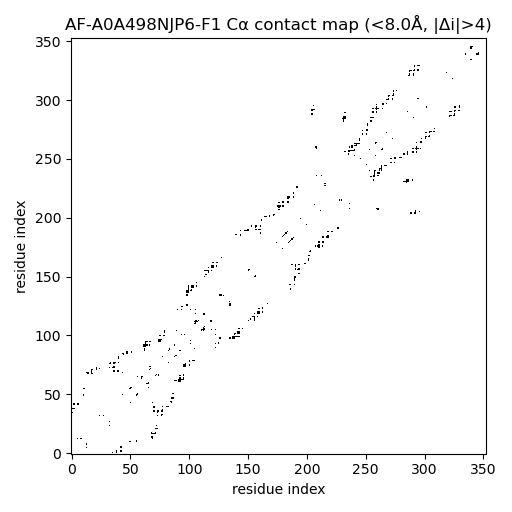AL A N 1
ATOM 1490 C CA . VAL A 1 189 ? 11.408 4.002 -1.595 1.00 81.88 189 VAL A CA 1
ATOM 1491 C C . VAL A 1 189 ? 11.967 3.256 -0.369 1.00 81.88 189 VAL A C 1
ATOM 1493 O O . VAL A 1 189 ? 13.164 2.996 -0.255 1.00 81.88 189 VAL A O 1
ATOM 1496 N N . VAL A 1 190 ? 11.095 2.807 0.534 1.00 82.00 190 VAL A N 1
ATOM 1497 C CA . VAL A 1 190 ? 11.481 2.000 1.705 1.00 82.00 190 VAL A CA 1
ATOM 1498 C C . VAL A 1 190 ? 11.825 0.547 1.334 1.00 82.00 190 VAL A C 1
ATOM 1500 O O . VAL A 1 190 ? 12.383 -0.202 2.140 1.00 82.00 190 VAL A O 1
ATOM 1503 N N . LEU A 1 191 ? 11.527 0.142 0.092 1.00 87.19 191 LEU A N 1
ATOM 1504 C CA . LEU A 1 191 ? 11.701 -1.214 -0.433 1.00 87.19 191 LEU A CA 1
ATOM 1505 C C . LEU A 1 191 ? 12.851 -1.330 -1.443 1.00 87.19 191 LEU A C 1
ATOM 1507 O O . LEU A 1 191 ? 13.086 -2.423 -1.961 1.00 87.19 191 LEU A O 1
ATOM 1511 N N . LEU A 1 192 ? 13.598 -0.249 -1.707 1.00 79.06 192 LEU A N 1
ATOM 1512 C CA . LEU A 1 192 ? 14.613 -0.184 -2.775 1.00 79.06 192 LEU A CA 1
ATOM 1513 C C . LEU A 1 192 ? 15.628 -1.334 -2.734 1.00 79.06 192 LEU A C 1
ATOM 1515 O O . LEU A 1 192 ? 16.016 -1.855 -3.774 1.00 79.06 192 LEU A O 1
ATOM 1519 N N . ALA A 1 193 ? 16.021 -1.795 -1.544 1.00 80.75 193 ALA A N 1
ATOM 1520 C CA . ALA A 1 193 ? 16.972 -2.899 -1.390 1.00 80.75 193 ALA A CA 1
ATOM 1521 C C . ALA A 1 193 ? 16.444 -4.275 -1.866 1.00 80.75 193 ALA A C 1
ATOM 1523 O O . ALA A 1 193 ? 17.196 -5.252 -1.884 1.00 80.75 193 ALA A O 1
ATOM 1524 N N . SER A 1 194 ? 15.162 -4.381 -2.224 1.00 84.25 194 SER A N 1
ATOM 1525 C CA . SER A 1 194 ? 14.551 -5.573 -2.831 1.00 84.25 194 SER A CA 1
ATOM 1526 C C . SER A 1 194 ? 14.367 -5.469 -4.342 1.00 84.25 194 SER A C 1
ATOM 1528 O O . SER A 1 194 ? 14.041 -6.472 -4.979 1.00 84.25 194 SER A O 1
ATOM 1530 N N . PHE A 1 195 ? 14.606 -4.303 -4.943 1.00 78.62 195 PHE A N 1
ATOM 1531 C CA . PHE A 1 195 ? 14.486 -4.155 -6.386 1.00 78.62 195 PHE A CA 1
ATOM 1532 C C . PHE A 1 195 ? 15.590 -4.920 -7.113 1.00 78.62 195 PHE A C 1
ATOM 1534 O O . PHE A 1 195 ? 16.779 -4.820 -6.808 1.00 78.62 195 PHE A O 1
ATOM 1541 N N . ARG A 1 196 ? 15.165 -5.728 -8.083 1.00 68.00 196 ARG A N 1
ATOM 1542 C CA . ARG A 1 196 ? 16.011 -6.538 -8.962 1.00 68.00 196 ARG A CA 1
ATOM 1543 C C . ARG A 1 196 ? 15.382 -6.547 -10.355 1.00 68.00 196 ARG A C 1
ATOM 1545 O O . ARG A 1 196 ? 14.155 -6.479 -10.441 1.00 68.00 196 ARG A O 1
ATOM 1552 N N . PRO A 1 197 ? 16.159 -6.728 -11.434 1.00 64.31 197 PRO A N 1
ATOM 1553 C CA . PRO A 1 197 ? 15.609 -6.758 -12.792 1.00 64.31 197 PRO A CA 1
ATOM 1554 C C . PRO A 1 197 ? 14.419 -7.717 -12.957 1.00 64.31 197 PRO A C 1
ATOM 1556 O O . PRO A 1 197 ? 13.442 -7.393 -13.619 1.00 64.31 197 PRO A O 1
ATOM 1559 N N . SER A 1 198 ? 14.440 -8.865 -12.270 1.00 63.75 198 SER A N 1
ATOM 1560 C CA . SER A 1 198 ? 13.372 -9.867 -12.343 1.00 63.75 198 SER A CA 1
ATOM 1561 C C . SER A 1 198 ? 12.004 -9.388 -11.844 1.00 63.75 198 SER A C 1
ATOM 1563 O O . SER A 1 198 ? 10.994 -9.869 -12.345 1.00 63.75 198 SER A O 1
ATOM 1565 N N . VAL A 1 199 ? 11.945 -8.478 -10.860 1.00 68.19 199 VAL A N 1
ATOM 1566 C CA . VAL A 1 199 ? 10.660 -7.963 -10.344 1.00 68.19 199 VAL A CA 1
ATOM 1567 C C . VAL A 1 199 ? 10.118 -6.808 -11.182 1.00 68.19 199 VAL A C 1
ATOM 1569 O O . VAL A 1 199 ? 8.928 -6.533 -11.133 1.00 68.19 199 VAL A O 1
ATOM 1572 N N . LEU A 1 200 ? 10.962 -6.168 -11.995 1.00 72.06 200 LEU A N 1
ATOM 1573 C CA . LEU A 1 200 ? 10.577 -5.054 -12.864 1.00 72.06 200 LEU A CA 1
ATOM 1574 C C . LEU A 1 200 ? 9.904 -5.509 -14.168 1.00 72.06 200 LEU A C 1
ATOM 1576 O O . LEU A 1 200 ? 9.315 -4.691 -14.862 1.00 72.06 200 LEU A O 1
ATOM 1580 N N . VAL A 1 201 ? 9.917 -6.811 -14.480 1.00 70.88 201 VAL A N 1
ATOM 1581 C CA . VAL A 1 201 ? 9.301 -7.384 -15.696 1.00 70.88 201 VAL A CA 1
ATOM 1582 C C . VAL A 1 201 ? 7.785 -7.143 -15.772 1.00 70.88 201 VAL A C 1
ATOM 1584 O O . VAL A 1 201 ? 7.208 -7.202 -16.855 1.00 70.88 201 VAL A O 1
ATOM 1587 N N . VAL A 1 202 ? 7.123 -6.865 -14.642 1.00 73.12 202 VAL A N 1
ATOM 1588 C CA . VAL A 1 202 ? 5.689 -6.523 -14.626 1.00 73.12 202 VAL A CA 1
ATOM 1589 C C . VAL A 1 202 ? 5.400 -5.110 -15.137 1.00 73.12 202 VAL A C 1
ATOM 1591 O O . VAL A 1 202 ? 4.252 -4.805 -15.451 1.00 73.12 202 VAL A O 1
ATOM 1594 N N . ILE A 1 203 ? 6.417 -4.248 -15.207 1.00 72.75 203 ILE A N 1
ATOM 1595 C CA . ILE A 1 203 ? 6.284 -2.890 -15.721 1.00 72.75 203 ILE A CA 1
ATOM 1596 C C . ILE A 1 203 ? 6.217 -2.963 -17.254 1.00 72.75 203 ILE A C 1
ATOM 1598 O O . ILE A 1 203 ? 7.058 -3.625 -17.870 1.00 72.75 203 ILE A O 1
ATOM 1602 N N . PRO A 1 204 ? 5.237 -2.303 -17.897 1.00 68.94 204 PRO A N 1
ATOM 1603 C CA . PRO A 1 204 ? 5.152 -2.259 -19.347 1.00 68.94 204 PRO A CA 1
ATOM 1604 C C . PRO A 1 204 ? 6.437 -1.719 -19.976 1.00 68.94 204 PRO A C 1
ATOM 1606 O O . PRO A 1 204 ? 7.041 -0.779 -19.475 1.00 68.94 204 PRO A O 1
ATOM 1609 N N . ALA A 1 205 ? 6.823 -2.282 -21.121 1.00 60.78 205 ALA A N 1
ATOM 1610 C CA . ALA A 1 205 ? 7.970 -1.792 -21.888 1.00 60.78 205 ALA A CA 1
ATOM 1611 C C . ALA A 1 205 ? 7.663 -0.506 -22.689 1.00 60.78 205 ALA A C 1
ATOM 1613 O O . ALA A 1 205 ? 8.575 0.130 -23.199 1.00 60.78 205 ALA A O 1
ATOM 1614 N N . ASN A 1 206 ? 6.382 -0.152 -22.829 1.00 62.25 206 ASN A N 1
ATOM 1615 C CA . ASN A 1 206 ? 5.915 0.983 -23.626 1.00 62.25 206 ASN A CA 1
ATOM 1616 C C . ASN A 1 206 ? 5.493 2.145 -22.720 1.00 62.25 206 ASN A C 1
ATOM 1618 O O . ASN A 1 206 ? 4.303 2.436 -22.604 1.00 62.25 206 ASN A O 1
ATOM 1622 N N . LEU A 1 207 ? 6.457 2.753 -22.027 1.00 69.56 207 LEU A N 1
ATOM 1623 C CA . LEU A 1 207 ? 6.231 3.954 -21.215 1.00 69.56 207 LEU A CA 1
ATOM 1624 C C . LEU A 1 207 ? 6.783 5.201 -21.904 1.00 69.56 207 LEU A C 1
ATOM 1626 O O . LEU A 1 207 ? 7.658 5.129 -22.769 1.00 69.56 207 LEU A O 1
ATOM 1630 N N . THR A 1 208 ? 6.291 6.369 -21.492 1.00 71.81 208 THR A N 1
ATOM 1631 C CA . THR A 1 208 ? 6.930 7.639 -21.850 1.00 71.81 208 THR A CA 1
ATOM 1632 C C . THR A 1 208 ? 8.292 7.742 -21.169 1.00 71.81 208 THR A C 1
ATOM 1634 O O . THR A 1 208 ? 8.541 7.093 -20.151 1.00 71.81 208 THR A O 1
ATOM 1637 N N . CYS A 1 209 ? 9.187 8.574 -21.703 1.00 70.12 209 CYS A N 1
ATOM 1638 C CA . CYS A 1 209 ? 10.486 8.745 -21.060 1.00 70.12 209 CYS A CA 1
ATOM 1639 C C . CYS A 1 209 ? 10.413 9.427 -19.704 1.00 70.12 209 CYS A C 1
ATOM 1641 O O . CYS A 1 209 ? 11.183 9.051 -18.831 1.00 70.12 209 CYS A O 1
ATOM 1643 N N . ASP A 1 210 ? 9.448 10.318 -19.487 1.00 73.94 210 ASP A N 1
ATOM 1644 C CA . ASP A 1 210 ? 9.231 10.897 -18.162 1.00 73.94 210 ASP A CA 1
ATOM 1645 C C . ASP A 1 210 ? 8.802 9.818 -17.157 1.00 73.94 210 ASP A C 1
ATOM 1647 O O . ASP A 1 210 ? 9.293 9.781 -16.035 1.00 73.94 210 ASP A O 1
ATOM 1651 N N . SER A 1 211 ? 7.940 8.879 -17.567 1.00 79.62 211 SER A N 1
ATOM 1652 C CA . SER A 1 211 ? 7.545 7.740 -16.725 1.00 79.62 211 SER A CA 1
ATOM 1653 C C . SER A 1 211 ? 8.707 6.772 -16.466 1.00 79.62 211 SER A C 1
ATOM 1655 O O . SER A 1 211 ? 8.827 6.238 -15.366 1.00 79.62 211 SER A O 1
ATOM 1657 N N . TYR A 1 212 ? 9.593 6.565 -17.446 1.00 73.12 212 TYR A N 1
ATOM 1658 C CA . TYR A 1 212 ? 10.834 5.815 -17.236 1.00 73.12 212 TYR A CA 1
ATOM 1659 C C . TYR A 1 212 ? 11.774 6.525 -16.259 1.00 73.12 212 TYR A C 1
ATOM 1661 O O . TYR A 1 212 ? 12.216 5.904 -15.296 1.00 73.12 212 TYR A O 1
ATOM 1669 N N . ASP A 1 213 ? 12.038 7.819 -16.452 1.00 72.00 213 ASP A N 1
ATOM 1670 C CA . ASP A 1 213 ? 12.869 8.622 -15.545 1.00 72.00 213 ASP A CA 1
ATOM 1671 C C . ASP A 1 213 ? 12.296 8.601 -14.122 1.00 72.00 213 ASP A C 1
ATOM 1673 O O . ASP A 1 213 ? 13.043 8.467 -13.149 1.00 72.00 213 ASP A O 1
ATOM 1677 N N . ALA A 1 214 ? 10.963 8.619 -14.006 1.00 77.94 214 ALA A N 1
ATOM 1678 C CA . ALA A 1 214 ? 10.276 8.526 -12.732 1.00 77.94 214 ALA A CA 1
ATOM 1679 C C . ALA A 1 214 ? 10.586 7.218 -11.980 1.00 77.94 214 ALA A C 1
ATOM 1681 O O . ALA A 1 214 ? 10.805 7.246 -10.768 1.00 77.94 214 ALA A O 1
ATOM 1682 N N . ILE A 1 215 ? 10.664 6.091 -12.695 1.00 76.94 215 ILE A N 1
ATOM 1683 C CA . ILE A 1 215 ? 11.017 4.775 -12.140 1.00 76.94 215 ILE A CA 1
ATOM 1684 C C . ILE A 1 215 ? 12.504 4.699 -11.772 1.00 76.94 215 ILE A C 1
ATOM 1686 O O . ILE A 1 215 ? 12.871 4.093 -10.765 1.00 76.94 215 ILE A O 1
ATOM 1690 N N . GLU A 1 216 ? 13.376 5.279 -12.594 1.00 65.81 216 GLU A N 1
ATOM 1691 C CA . GLU A 1 216 ? 14.829 5.141 -12.452 1.00 65.81 216 GLU A CA 1
ATOM 1692 C C . GLU A 1 216 ? 15.459 6.075 -11.418 1.00 65.81 216 GLU A C 1
ATOM 1694 O O . GLU A 1 216 ? 16.576 5.819 -10.952 1.00 65.81 216 GLU A O 1
ATOM 1699 N N . ARG A 1 217 ? 14.762 7.155 -11.055 1.00 66.06 217 ARG A N 1
ATOM 1700 C CA . ARG A 1 217 ? 15.180 8.107 -10.025 1.00 66.06 217 ARG A CA 1
ATOM 1701 C C . ARG A 1 217 ? 14.375 7.903 -8.746 1.00 66.06 217 ARG A C 1
ATOM 1703 O O . ARG A 1 217 ? 13.474 8.688 -8.475 1.00 66.06 217 ARG A O 1
ATOM 1710 N N . PRO A 1 218 ? 14.690 6.898 -7.915 1.00 59.19 218 PRO A N 1
ATOM 1711 C CA . PRO A 1 218 ? 14.084 6.827 -6.594 1.00 59.19 218 PRO A CA 1
ATOM 1712 C C . PRO A 1 218 ? 14.411 8.116 -5.830 1.00 59.19 218 PRO A C 1
ATOM 1714 O O . PRO A 1 218 ? 15.550 8.585 -5.870 1.00 59.19 218 PRO A O 1
ATOM 1717 N N . GLY A 1 219 ? 13.395 8.706 -5.196 1.00 57.56 219 GLY A N 1
ATOM 1718 C CA . GLY A 1 219 ? 13.427 10.085 -4.715 1.00 57.56 219 GLY A CA 1
ATOM 1719 C C . GLY A 1 219 ? 14.608 10.407 -3.794 1.00 57.56 219 GLY A C 1
ATOM 1720 O O . GLY A 1 219 ? 15.095 9.562 -3.038 1.00 57.56 219 GLY A O 1
ATOM 1721 N N . ASP A 1 220 ? 15.029 11.676 -3.812 1.00 54.34 220 ASP A N 1
ATOM 1722 C CA . ASP A 1 220 ? 16.254 12.196 -3.176 1.00 54.34 220 ASP A CA 1
ATOM 1723 C C . ASP A 1 220 ? 16.362 11.966 -1.651 1.00 54.34 220 ASP A C 1
ATOM 1725 O O . ASP A 1 220 ? 17.432 12.159 -1.068 1.00 54.34 220 ASP A O 1
ATOM 1729 N N . ARG A 1 221 ? 15.287 11.515 -0.985 1.00 51.69 221 ARG A N 1
ATOM 1730 C CA . ARG A 1 221 ? 15.244 11.261 0.468 1.00 51.69 221 ARG A CA 1
ATOM 1731 C C . ARG A 1 221 ? 16.260 10.225 0.958 1.00 51.69 221 ARG A C 1
ATOM 1733 O O . ARG A 1 221 ? 16.661 10.302 2.115 1.00 51.69 221 ARG A O 1
ATOM 1740 N N . PHE A 1 222 ? 16.708 9.295 0.113 1.00 51.75 222 PHE A N 1
ATOM 1741 C CA . PHE A 1 222 ? 17.610 8.205 0.526 1.00 51.75 222 PHE A CA 1
ATOM 1742 C C . PHE A 1 222 ? 19.036 8.335 -0.015 1.00 51.75 222 PHE A C 1
ATOM 1744 O O . PHE A 1 222 ? 19.854 7.426 0.151 1.00 51.75 222 PHE A O 1
ATOM 1751 N N . GLY A 1 223 ? 19.359 9.485 -0.617 1.00 44.94 223 GLY A N 1
ATOM 1752 C CA . GLY A 1 223 ? 20.639 9.704 -1.275 1.00 44.94 223 GLY A CA 1
ATOM 1753 C C . GLY A 1 223 ? 20.844 8.755 -2.457 1.00 44.94 223 GLY A C 1
ATOM 1754 O O . GLY A 1 223 ? 20.108 7.797 -2.685 1.00 44.94 223 GLY A O 1
ATOM 1755 N N . SER A 1 224 ? 21.874 9.017 -3.250 1.00 46.41 224 SER A N 1
ATOM 1756 C CA . SER A 1 224 ? 22.291 8.149 -4.348 1.00 46.41 224 SER A CA 1
ATOM 1757 C C . SER A 1 224 ? 22.741 6.778 -3.819 1.00 46.41 224 SER A C 1
ATOM 1759 O O . SER A 1 224 ? 23.927 6.561 -3.571 1.00 46.41 224 SER A O 1
ATOM 1761 N N . SER A 1 225 ? 21.792 5.863 -3.609 1.00 42.00 225 SER A N 1
ATOM 1762 C CA . SER A 1 225 ? 22.068 4.490 -3.195 1.00 42.00 225 SER A CA 1
ATOM 1763 C C . SER A 1 225 ? 22.799 3.743 -4.323 1.00 42.00 225 SER A C 1
ATOM 1765 O O . SER A 1 225 ? 22.353 3.807 -5.472 1.00 42.00 225 SER A O 1
ATOM 1767 N N . PRO A 1 226 ? 23.886 2.996 -4.037 1.00 42.31 226 PRO A N 1
ATOM 1768 C CA . PRO A 1 226 ? 24.674 2.277 -5.049 1.00 42.31 226 PRO A CA 1
ATOM 1769 C C . PRO A 1 226 ? 23.900 1.180 -5.795 1.00 42.31 226 PRO A C 1
ATOM 1771 O O . PRO A 1 226 ? 24.385 0.662 -6.798 1.00 42.31 226 PRO A O 1
ATOM 1774 N N . ILE A 1 227 ? 22.729 0.790 -5.278 1.00 42.28 227 ILE A N 1
ATOM 1775 C CA . ILE A 1 227 ? 21.898 -0.306 -5.796 1.00 42.28 227 ILE A CA 1
ATOM 1776 C C . ILE A 1 227 ? 21.324 0.051 -7.174 1.00 42.28 227 ILE A C 1
ATOM 1778 O O . ILE A 1 227 ? 21.218 -0.810 -8.044 1.00 42.28 227 ILE A O 1
ATOM 1782 N N . TRP A 1 228 ? 21.067 1.337 -7.415 1.00 42.06 228 TRP A N 1
ATOM 1783 C CA . TRP A 1 228 ? 20.651 1.857 -8.713 1.00 42.06 228 TRP A CA 1
ATOM 1784 C C . TRP A 1 228 ? 21.878 2.278 -9.518 1.00 42.06 228 TRP A C 1
ATOM 1786 O O . TRP A 1 228 ? 22.073 3.452 -9.831 1.00 42.06 228 TRP A O 1
ATOM 1796 N N . ASN A 1 229 ? 22.732 1.315 -9.879 1.00 42.28 229 ASN A N 1
ATOM 1797 C CA . ASN A 1 229 ? 23.751 1.534 -10.908 1.00 42.28 229 ASN A CA 1
ATOM 1798 C C . ASN A 1 229 ? 23.121 1.530 -12.315 1.00 42.28 229 ASN A C 1
ATOM 1800 O O . ASN A 1 229 ? 23.601 0.870 -13.232 1.00 42.28 229 ASN A O 1
ATOM 1804 N N . TRP A 1 230 ? 22.057 2.312 -12.494 1.00 40.53 230 TRP A N 1
ATOM 1805 C CA . TRP A 1 230 ? 21.525 2.729 -13.791 1.00 40.53 230 TRP A CA 1
ATOM 1806 C C . TRP A 1 230 ? 22.306 3.918 -14.352 1.00 40.53 230 TRP A C 1
ATOM 1808 O O . TRP A 1 230 ? 21.781 4.824 -14.994 1.00 40.53 230 TRP A O 1
ATOM 1818 N N . SER A 1 231 ? 23.627 3.883 -14.159 1.00 39.72 231 SER A N 1
ATOM 1819 C CA . SER A 1 231 ? 24.570 4.812 -14.785 1.00 39.72 231 SER A CA 1
ATOM 1820 C C . SER A 1 231 ? 24.491 4.794 -16.316 1.00 39.72 231 SER A C 1
ATOM 1822 O O . SER A 1 231 ? 24.948 5.736 -16.951 1.00 39.72 231 SER A O 1
ATOM 1824 N N . GLY A 1 232 ? 23.869 3.768 -16.904 1.00 39.88 232 GLY A N 1
ATOM 1825 C CA . GLY A 1 232 ? 23.603 3.677 -18.334 1.00 39.88 232 GLY A CA 1
ATOM 1826 C C . GLY A 1 232 ? 22.424 4.476 -18.871 1.00 39.88 232 GLY A C 1
ATOM 1827 O O . GLY A 1 232 ? 22.363 4.690 -20.079 1.00 39.88 232 GLY A O 1
ATOM 1828 N N . VAL A 1 233 ? 21.517 4.932 -18.009 1.00 39.16 233 VAL A N 1
ATOM 1829 C CA . VAL A 1 233 ? 20.349 5.719 -18.434 1.00 39.16 233 VAL A CA 1
ATOM 1830 C C . VAL A 1 233 ? 20.412 7.148 -17.885 1.00 39.16 233 VAL A C 1
ATOM 1832 O O . VAL A 1 233 ? 20.028 8.101 -18.566 1.00 39.16 233 VAL A O 1
ATOM 1835 N N . LYS A 1 234 ? 21.087 7.326 -16.738 1.00 38.84 234 LYS A N 1
ATOM 1836 C CA . LYS A 1 234 ? 21.347 8.619 -16.083 1.00 38.84 234 LYS A CA 1
ATOM 1837 C C . LYS A 1 234 ? 22.021 9.682 -16.964 1.00 38.84 234 LYS A C 1
ATOM 1839 O O . LYS A 1 234 ? 21.937 10.860 -16.634 1.00 38.84 234 LYS A O 1
ATOM 1844 N N . SER A 1 235 ? 22.706 9.299 -18.047 1.00 38.69 235 SER A N 1
ATOM 1845 C CA . SER A 1 235 ? 23.409 10.236 -18.939 1.00 38.69 235 SER A CA 1
ATOM 1846 C C . SER A 1 235 ? 22.671 10.576 -20.237 1.00 38.69 235 SER A C 1
ATOM 1848 O O . SER A 1 235 ? 23.232 11.304 -21.048 1.00 38.69 235 SER A O 1
ATOM 1850 N N . SER A 1 236 ? 21.465 10.049 -20.472 1.00 40.66 236 SER A N 1
ATOM 1851 C CA . SER A 1 236 ? 20.844 10.086 -21.809 1.00 40.66 236 SER A CA 1
ATOM 1852 C C . SER A 1 236 ? 19.388 10.566 -21.848 1.00 40.66 236 SER A C 1
ATOM 1854 O O . SER A 1 236 ? 18.766 10.498 -22.902 1.00 40.66 236 SER A O 1
ATOM 1856 N N . ILE A 1 237 ? 18.849 11.063 -20.730 1.00 42.72 237 ILE A N 1
ATOM 1857 C CA . ILE A 1 237 ? 17.486 11.633 -20.660 1.00 42.72 237 ILE A CA 1
ATOM 1858 C C . ILE A 1 237 ? 17.506 13.177 -20.693 1.00 42.7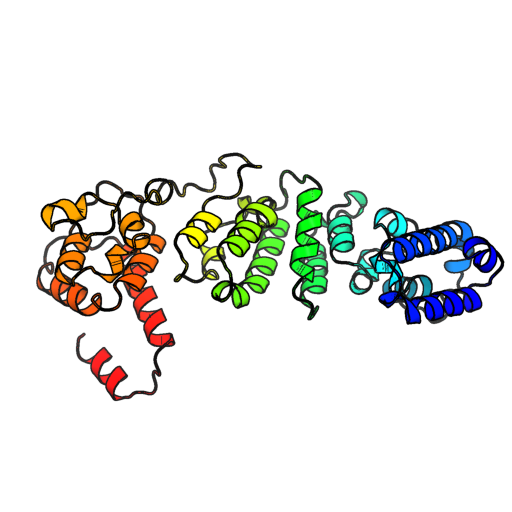2 237 ILE A C 1
ATOM 1860 O O . ILE A 1 237 ? 16.468 13.827 -20.714 1.00 42.72 237 ILE A O 1
ATOM 1864 N N . SER A 1 238 ? 18.677 13.820 -20.769 1.00 42.94 238 SER A N 1
ATOM 1865 C CA . SER A 1 238 ? 18.690 15.212 -21.232 1.00 42.94 238 SER A CA 1
ATOM 1866 C C . SER A 1 238 ? 18.290 15.223 -22.706 1.00 42.94 238 SER A C 1
ATOM 1868 O O . SER A 1 238 ? 18.934 14.513 -23.474 1.00 42.94 238 SER A O 1
ATOM 1870 N N . ASP A 1 239 ? 17.288 16.025 -23.082 1.00 46.97 239 ASP A N 1
ATOM 1871 C CA . ASP A 1 239 ? 16.884 16.369 -24.458 1.00 46.97 239 ASP A CA 1
ATOM 1872 C C . ASP A 1 239 ? 18.066 16.915 -25.297 1.00 46.97 239 ASP A C 1
ATOM 1874 O O . ASP A 1 239 ? 18.131 18.091 -25.657 1.00 46.97 239 ASP A O 1
ATOM 1878 N N . GLY A 1 240 ? 19.066 16.081 -25.577 1.00 47.72 240 GLY A N 1
ATOM 1879 C CA . GLY A 1 240 ? 20.230 16.419 -26.391 1.00 47.72 240 GLY A CA 1
ATOM 1880 C C . GLY A 1 240 ? 19.917 16.304 -27.878 1.00 47.72 240 GLY A C 1
ATOM 1881 O O . GLY A 1 240 ? 20.461 17.046 -28.700 1.00 47.72 240 GLY A O 1
ATOM 1882 N N . LEU A 1 241 ? 18.992 15.405 -28.223 1.00 60.78 241 LEU A N 1
ATOM 1883 C CA . LEU A 1 241 ? 18.520 15.206 -29.581 1.00 60.78 241 LEU A CA 1
ATOM 1884 C C . LEU A 1 241 ? 17.407 16.219 -29.875 1.00 60.78 241 LEU A C 1
ATOM 1886 O O . LEU A 1 241 ? 16.290 16.090 -29.376 1.00 60.78 241 LEU A O 1
ATOM 1890 N N . GLY A 1 242 ? 17.727 17.246 -30.667 1.00 62.28 242 GLY A N 1
ATOM 1891 C CA .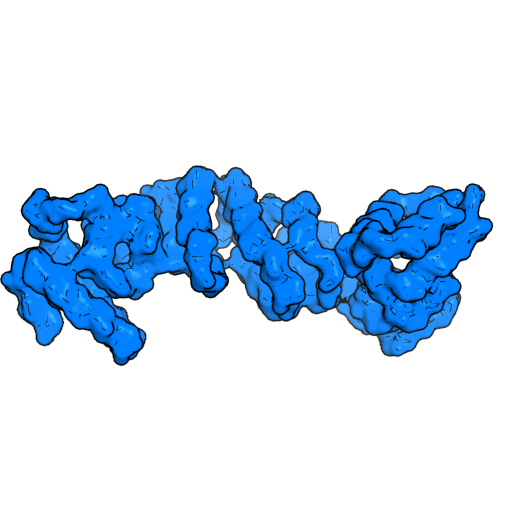 GLY A 1 242 ? 16.765 18.263 -31.101 1.00 62.28 242 GLY A CA 1
ATOM 1892 C C . GLY A 1 242 ? 15.579 17.686 -31.890 1.00 62.28 242 GLY A C 1
ATOM 1893 O O . GLY A 1 242 ? 15.425 16.482 -32.048 1.00 62.28 242 GLY A O 1
ATOM 1894 N N . SER A 1 243 ? 14.730 18.545 -32.454 1.00 67.25 243 SER A N 1
ATOM 1895 C CA . SER A 1 243 ? 13.503 18.125 -33.158 1.00 67.25 243 SER A CA 1
ATOM 1896 C C . SER A 1 243 ? 13.713 17.519 -34.557 1.00 67.25 243 SER A C 1
ATOM 1898 O O . SER A 1 243 ? 12.738 17.232 -35.250 1.00 67.25 243 SER A O 1
ATOM 1900 N N . GLN A 1 244 ? 14.959 17.348 -35.007 1.00 77.19 244 GLN A N 1
ATOM 1901 C CA . GLN A 1 244 ? 15.296 16.880 -36.355 1.00 77.19 244 GLN A CA 1
ATOM 1902 C C . GLN A 1 244 ? 16.204 15.651 -36.303 1.00 77.19 244 GLN A C 1
ATOM 1904 O O . GLN A 1 244 ? 17.087 15.564 -35.452 1.00 77.19 244 GLN A O 1
ATOM 1909 N N . VAL A 1 245 ? 16.003 14.729 -37.253 1.00 81.50 245 VAL A N 1
ATOM 1910 C CA . VAL A 1 245 ? 16.871 13.557 -37.446 1.00 81.50 245 VAL A CA 1
ATOM 1911 C C . VAL A 1 245 ? 18.304 14.036 -37.721 1.00 81.50 245 VAL A C 1
ATOM 1913 O O . VAL A 1 245 ? 18.493 14.841 -38.640 1.00 81.50 245 VAL A O 1
ATOM 1916 N N . PRO A 1 246 ? 19.312 13.584 -36.947 1.00 84.00 246 PRO A N 1
ATOM 1917 C CA . PRO A 1 246 ? 20.708 13.878 -37.242 1.00 84.00 246 PRO A CA 1
ATOM 1918 C C . PRO A 1 246 ? 21.090 13.401 -38.642 1.00 84.00 246 PRO A C 1
ATOM 1920 O O . PRO A 1 246 ? 20.542 12.432 -39.162 1.00 84.00 246 PRO A O 1
ATOM 1923 N N . SER A 1 247 ? 22.073 14.055 -39.253 1.00 84.38 247 SER A N 1
ATOM 1924 C CA . SER A 1 247 ? 22.658 13.543 -40.488 1.00 84.38 247 SER A CA 1
ATOM 1925 C C . SER A 1 247 ? 23.284 12.159 -40.257 1.00 84.38 247 SER A C 1
ATOM 1927 O O . SER A 1 247 ? 23.717 11.838 -39.150 1.00 84.38 247 SER A O 1
ATOM 1929 N N . SER A 1 248 ? 23.328 11.330 -41.304 1.00 80.75 248 SER A N 1
ATOM 1930 C CA . SER A 1 248 ? 23.755 9.922 -41.215 1.00 80.75 248 SER A CA 1
ATOM 1931 C C . SER A 1 248 ? 25.151 9.735 -40.591 1.00 80.75 248 SER A C 1
ATOM 1933 O O . SER A 1 248 ? 25.383 8.760 -39.881 1.00 80.75 248 SER A O 1
ATOM 1935 N N . ASP A 1 249 ? 26.054 10.703 -40.767 1.00 80.12 249 ASP A N 1
ATOM 1936 C CA . ASP A 1 249 ? 27.399 10.742 -40.175 1.00 80.12 249 ASP A CA 1
ATOM 1937 C C . ASP A 1 249 ? 27.420 11.028 -38.664 1.00 80.12 249 ASP A C 1
ATOM 1939 O O . ASP A 1 249 ? 28.404 10.712 -38.000 1.00 80.12 249 ASP A O 1
ATOM 1943 N N . ARG A 1 250 ? 26.337 11.587 -38.119 1.00 84.69 250 ARG A N 1
ATOM 1944 C CA . ARG A 1 250 ? 26.193 11.967 -36.706 1.00 84.69 250 ARG A CA 1
ATOM 1945 C C . ARG A 1 250 ? 25.246 11.065 -35.926 1.00 84.69 250 ARG A C 1
ATOM 1947 O O . ARG A 1 250 ? 25.081 11.249 -34.725 1.00 84.69 250 ARG A O 1
ATOM 1954 N N . LEU A 1 251 ? 24.624 10.079 -36.576 1.00 83.88 251 LEU A N 1
ATOM 1955 C CA . LEU A 1 251 ? 23.685 9.175 -35.908 1.00 83.88 251 LEU A CA 1
ATOM 1956 C C . LEU A 1 251 ? 24.339 8.436 -34.728 1.00 83.88 251 LEU A C 1
ATOM 1958 O O . LEU A 1 251 ? 23.718 8.268 -33.682 1.00 83.88 251 LEU A O 1
ATOM 1962 N N . CYS A 1 252 ? 25.611 8.063 -34.864 1.00 83.56 252 CYS A N 1
ATOM 1963 C CA . CYS A 1 252 ? 26.369 7.381 -33.816 1.00 83.56 252 CYS A CA 1
ATOM 1964 C C . CYS A 1 252 ? 26.913 8.305 -32.708 1.00 83.56 252 CYS A C 1
ATOM 1966 O O . CYS A 1 252 ? 27.537 7.793 -31.778 1.00 83.56 252 CYS A O 1
ATOM 1968 N N . ASP A 1 253 ? 26.712 9.628 -32.796 1.00 82.00 253 ASP A N 1
ATOM 1969 C CA . ASP A 1 253 ? 27.150 10.587 -31.765 1.00 82.00 253 ASP A CA 1
ATOM 1970 C C . ASP A 1 253 ? 26.282 10.504 -30.496 1.00 82.00 253 ASP A C 1
ATOM 1972 O O . ASP A 1 253 ? 26.704 10.952 -29.431 1.00 82.00 253 ASP A O 1
ATOM 1976 N N . PHE A 1 254 ? 25.079 9.933 -30.615 1.00 77.81 254 PHE A N 1
ATOM 1977 C CA . PHE A 1 254 ? 24.067 9.875 -29.562 1.00 77.81 254 PHE A CA 1
ATOM 1978 C C . PHE A 1 254 ? 23.824 8.437 -29.095 1.00 77.81 254 PHE A C 1
ATOM 1980 O O . PHE A 1 254 ? 23.920 7.475 -29.863 1.00 77.81 254 PHE A O 1
ATOM 1987 N N . GLY A 1 255 ? 23.484 8.284 -27.819 1.00 76.00 255 GLY A N 1
ATOM 1988 C CA . GLY A 1 255 ? 23.109 7.008 -27.225 1.00 76.00 255 GLY A CA 1
ATOM 1989 C C . GLY A 1 255 ? 21.715 6.547 -27.653 1.00 76.00 255 GLY A C 1
ATOM 1990 O O . GLY A 1 255 ? 20.826 7.344 -27.940 1.00 76.00 255 GLY A O 1
ATOM 1991 N N . ILE A 1 256 ? 21.478 5.235 -27.624 1.00 78.75 256 ILE A N 1
ATOM 1992 C CA . ILE A 1 256 ? 20.163 4.660 -27.959 1.00 78.75 256 ILE A CA 1
ATOM 1993 C C . ILE A 1 256 ? 19.064 5.159 -27.025 1.00 78.75 256 ILE A C 1
ATOM 1995 O O . ILE A 1 256 ? 17.950 5.383 -27.482 1.00 78.75 256 ILE A O 1
ATOM 1999 N N . SER A 1 257 ? 19.369 5.398 -25.750 1.00 70.31 257 SER A N 1
ATOM 2000 C CA . SER A 1 257 ? 18.414 5.980 -24.806 1.00 70.31 257 SER A CA 1
ATOM 2001 C C . SER A 1 257 ? 17.976 7.398 -25.215 1.00 70.31 257 SER A C 1
ATOM 2003 O O . SER A 1 257 ? 16.810 7.734 -25.044 1.00 70.31 257 SER A O 1
ATOM 2005 N N . GLU A 1 258 ? 18.851 8.200 -25.839 1.00 73.44 258 GLU A N 1
ATOM 2006 C CA . GLU A 1 258 ? 18.486 9.534 -26.351 1.00 73.44 258 GLU A CA 1
ATOM 2007 C C . GLU A 1 258 ? 17.510 9.420 -27.527 1.00 73.44 258 GLU A C 1
ATOM 2009 O O . GLU A 1 258 ? 16.522 10.149 -27.598 1.00 73.44 258 GLU A O 1
ATOM 2014 N N . TYR A 1 259 ? 17.727 8.456 -28.427 1.00 77.44 259 TYR A N 1
ATOM 2015 C CA . TYR A 1 259 ? 16.765 8.166 -29.491 1.00 77.44 259 TYR A CA 1
ATOM 2016 C C . TYR A 1 259 ? 15.452 7.618 -28.936 1.00 77.44 259 TYR A C 1
ATOM 2018 O O . TYR A 1 259 ? 14.386 8.097 -29.316 1.00 77.44 259 TYR A O 1
ATOM 2026 N N . ALA A 1 260 ? 15.515 6.654 -28.013 1.00 75.50 260 ALA A N 1
ATOM 2027 C CA . ALA A 1 260 ? 14.346 6.087 -27.348 1.00 75.50 260 ALA A CA 1
ATOM 2028 C C . ALA A 1 260 ? 13.496 7.179 -26.683 1.00 75.50 260 ALA A C 1
ATOM 2030 O O . ALA A 1 260 ? 12.268 7.091 -26.695 1.00 75.50 260 ALA A O 1
ATOM 2031 N N . CYS A 1 261 ? 14.130 8.242 -26.182 1.00 72.50 261 CYS A N 1
ATOM 2032 C CA . CYS A 1 261 ? 13.452 9.358 -25.535 1.00 72.50 261 CYS A CA 1
ATOM 2033 C C . CYS A 1 261 ? 13.091 10.537 -26.420 1.00 72.50 261 CYS A C 1
ATOM 2035 O O . CYS A 1 261 ? 12.165 11.272 -26.091 1.00 72.50 261 CYS A O 1
ATOM 2037 N N . SER A 1 262 ? 13.682 10.649 -27.601 1.00 73.50 262 SER A N 1
ATOM 2038 C CA . SER A 1 262 ? 13.328 11.702 -28.540 1.00 73.50 262 SER A CA 1
ATOM 2039 C C . SER A 1 262 ? 12.028 11.408 -29.307 1.00 73.50 262 SER A C 1
ATOM 2041 O O . SER A 1 262 ? 11.616 10.260 -29.521 1.00 73.50 262 SER A O 1
ATOM 2043 N N . SER A 1 263 ? 11.386 12.477 -29.784 1.00 73.00 263 SER A N 1
ATOM 2044 C CA . SER A 1 263 ? 10.335 12.406 -30.811 1.00 73.00 263 SER A CA 1
ATOM 2045 C C . SER A 1 263 ? 10.892 11.983 -32.180 1.00 73.00 263 SER A C 1
ATOM 2047 O O . SER A 1 263 ? 10.166 11.412 -32.998 1.00 73.00 263 SER A O 1
ATOM 2049 N N . VAL A 1 264 ? 12.198 12.178 -32.395 1.00 79.62 264 VAL A N 1
ATOM 2050 C CA . VAL A 1 264 ? 12.917 11.875 -33.639 1.00 79.62 264 VAL A CA 1
ATOM 2051 C C . VAL A 1 264 ? 12.918 10.385 -33.976 1.00 79.62 264 VAL A C 1
ATOM 2053 O O . VAL A 1 264 ? 12.903 10.053 -35.158 1.00 79.62 264 VAL A O 1
ATOM 2056 N N . ALA A 1 265 ? 12.872 9.478 -32.987 1.00 81.44 265 ALA A N 1
ATOM 2057 C CA . ALA A 1 265 ? 12.886 8.033 -33.247 1.00 81.44 265 ALA A CA 1
ATOM 2058 C C . ALA A 1 265 ? 11.778 7.591 -34.210 1.00 81.44 265 ALA A C 1
ATOM 2060 O O . ALA A 1 265 ? 12.027 6.808 -35.118 1.00 81.44 265 ALA A O 1
ATOM 2061 N N . SER A 1 266 ? 10.578 8.158 -34.075 1.00 80.50 266 SER A N 1
ATOM 2062 C CA . SER A 1 266 ? 9.448 7.852 -34.964 1.00 80.50 266 SER A CA 1
ATOM 2063 C C . SER A 1 266 ? 9.662 8.285 -36.424 1.00 80.50 266 SER A C 1
ATOM 2065 O O . SER A 1 266 ? 8.963 7.813 -37.316 1.00 80.50 266 SER A O 1
ATOM 2067 N N . SER A 1 267 ? 10.617 9.188 -36.669 1.00 86.19 267 SER A N 1
ATOM 2068 C CA . SER A 1 267 ? 10.949 9.745 -37.986 1.00 86.19 267 SER A CA 1
ATOM 2069 C C . SER A 1 267 ? 12.190 9.110 -38.621 1.00 86.19 267 SER A C 1
ATOM 2071 O O . SER A 1 267 ? 12.576 9.510 -39.719 1.00 86.19 267 SER A O 1
ATOM 2073 N N . LEU A 1 268 ? 12.829 8.145 -37.950 1.00 89.94 268 LEU A N 1
ATOM 2074 C CA . LEU A 1 268 ? 13.989 7.437 -38.489 1.00 89.94 268 LEU A CA 1
ATOM 2075 C C . LEU A 1 268 ? 13.586 6.557 -39.673 1.00 89.94 268 LEU A C 1
ATOM 2077 O O . LEU A 1 268 ? 12.581 5.845 -39.636 1.00 89.94 268 LEU A O 1
ATOM 2081 N N . SER A 1 269 ? 14.405 6.567 -40.721 1.00 92.25 269 SER A N 1
ATOM 2082 C CA . SER A 1 269 ? 14.268 5.624 -41.825 1.00 92.25 269 SER A CA 1
ATOM 2083 C C . SER A 1 269 ? 14.873 4.260 -41.470 1.00 92.25 269 SER A C 1
ATOM 2085 O O . SER A 1 269 ? 15.678 4.127 -40.545 1.00 92.25 269 SER A O 1
ATOM 2087 N N . ALA A 1 270 ? 14.549 3.231 -42.259 1.00 89.44 270 ALA A N 1
ATOM 2088 C CA . ALA A 1 270 ? 15.194 1.925 -42.127 1.00 89.44 270 ALA A CA 1
ATOM 2089 C C . ALA A 1 270 ? 16.727 2.011 -42.295 1.00 89.44 270 ALA A C 1
ATOM 2091 O O . ALA A 1 270 ? 17.457 1.291 -41.620 1.00 89.44 270 ALA A O 1
ATOM 2092 N N . GLY A 1 271 ? 17.225 2.917 -43.149 1.00 88.44 271 GLY A N 1
ATOM 2093 C CA . GLY A 1 271 ? 18.663 3.139 -43.343 1.00 88.44 271 GLY A CA 1
ATOM 2094 C C . GLY A 1 271 ? 19.344 3.788 -42.134 1.00 88.44 271 GLY A C 1
ATOM 2095 O O . GLY A 1 271 ? 20.452 3.392 -41.762 1.00 88.44 271 GLY A O 1
ATOM 2096 N N . ASP A 1 272 ? 18.663 4.726 -41.472 1.00 90.38 272 ASP A N 1
ATOM 2097 C CA . ASP A 1 272 ? 19.157 5.333 -40.230 1.00 90.38 272 ASP A CA 1
ATOM 2098 C C . ASP A 1 272 ? 19.246 4.282 -39.118 1.00 90.38 272 ASP A C 1
ATOM 2100 O O . ASP A 1 272 ? 20.249 4.197 -38.412 1.00 90.38 272 ASP A O 1
ATOM 2104 N N . LEU A 1 273 ? 18.236 3.412 -39.017 1.00 89.62 273 LEU A N 1
ATOM 2105 C CA . LEU A 1 273 ? 18.218 2.315 -38.052 1.00 89.62 273 LEU A CA 1
ATOM 2106 C C . LEU A 1 273 ? 19.322 1.279 -38.317 1.00 89.62 273 LEU A C 1
ATOM 2108 O O . LEU A 1 273 ? 19.989 0.856 -37.375 1.00 89.62 273 LEU A O 1
ATOM 2112 N N . VAL A 1 274 ? 19.580 0.911 -39.578 1.00 86.88 274 VAL A N 1
ATOM 2113 C CA . VAL A 1 274 ? 20.737 0.064 -39.928 1.00 86.88 274 VAL A CA 1
ATOM 2114 C C . VAL A 1 274 ? 22.038 0.729 -39.478 1.00 86.88 274 VAL A C 1
ATOM 2116 O O . VAL A 1 274 ? 22.870 0.076 -38.851 1.00 86.88 274 VAL A O 1
ATOM 2119 N N . THR A 1 275 ? 22.192 2.033 -39.722 1.00 87.06 275 THR A N 1
ATOM 2120 C CA . THR A 1 275 ? 23.374 2.793 -39.284 1.00 87.06 275 THR A CA 1
ATOM 2121 C C . THR A 1 275 ? 23.538 2.712 -37.763 1.00 87.06 275 THR A C 1
ATOM 2123 O O . THR A 1 275 ? 24.610 2.334 -37.287 1.00 87.06 275 THR A O 1
ATOM 2126 N N . LEU A 1 276 ? 22.465 2.941 -36.999 1.00 85.56 276 LEU A N 1
ATOM 2127 C CA . LEU A 1 276 ? 22.462 2.848 -35.534 1.00 85.56 276 LEU A CA 1
ATOM 2128 C C . LEU A 1 276 ? 22.829 1.448 -35.012 1.00 85.56 276 LEU A C 1
ATOM 2130 O O . LEU A 1 276 ? 23.612 1.333 -34.069 1.00 85.56 276 LEU A O 1
ATOM 2134 N N . LEU A 1 277 ? 22.342 0.381 -35.653 1.00 82.00 277 LEU A N 1
ATOM 2135 C CA . LEU A 1 277 ? 22.692 -1.009 -35.316 1.00 82.00 277 LEU A CA 1
ATOM 2136 C C . LEU A 1 277 ? 24.168 -1.350 -35.600 1.00 82.00 277 LEU A C 1
ATOM 2138 O O . LEU A 1 277 ? 24.701 -2.313 -35.045 1.00 82.00 277 LEU A O 1
ATOM 2142 N N . THR A 1 278 ? 24.836 -0.581 -36.465 1.00 80.25 278 THR A N 1
ATOM 2143 C CA . THR A 1 278 ? 26.255 -0.771 -36.826 1.00 80.25 278 THR A CA 1
ATOM 2144 C C . THR A 1 278 ? 27.222 0.124 -36.054 1.00 80.25 278 THR A C 1
ATOM 2146 O O . THR A 1 278 ? 28.439 -0.085 -36.131 1.00 80.25 278 THR A O 1
ATOM 2149 N N . CYS A 1 279 ? 26.719 1.103 -35.295 1.00 80.25 279 CYS A N 1
ATOM 2150 C CA . CYS A 1 279 ? 27.558 2.008 -34.521 1.00 80.25 279 CYS A CA 1
ATOM 2151 C C . CYS A 1 279 ? 28.487 1.218 -33.583 1.00 80.25 279 CYS A C 1
ATOM 2153 O O . CYS A 1 279 ? 28.053 0.400 -32.770 1.00 80.25 279 CYS A O 1
ATOM 2155 N N . LYS A 1 280 ? 29.800 1.481 -33.660 1.00 64.38 280 LYS A N 1
ATOM 2156 C CA . LYS A 1 280 ? 30.780 0.994 -32.676 1.00 64.38 280 LYS A CA 1
ATOM 2157 C C . LYS A 1 280 ? 30.580 1.780 -31.379 1.00 64.38 280 LYS A C 1
ATOM 2159 O O . LYS A 1 280 ? 31.305 2.737 -31.147 1.00 64.38 280 LYS A O 1
ATOM 2164 N N . GLN A 1 281 ? 29.579 1.418 -30.579 1.00 57.22 281 GLN A N 1
ATOM 2165 C CA . GLN A 1 281 ? 29.249 2.099 -29.323 1.00 57.22 281 GLN A CA 1
ATOM 2166 C C . GLN A 1 281 ? 30.505 2.391 -28.477 1.00 57.22 281 GLN A C 1
ATOM 2168 O O . GLN A 1 281 ? 31.176 1.449 -28.045 1.00 57.22 281 GLN A O 1
ATOM 2173 N N . PRO A 1 282 ? 30.792 3.661 -28.147 1.00 40.22 282 PRO A N 1
ATOM 2174 C CA . PRO A 1 282 ? 31.539 4.017 -26.961 1.00 40.22 282 PRO A CA 1
ATOM 2175 C C . PRO A 1 282 ? 30.518 4.335 -25.863 1.00 40.22 282 PRO A C 1
ATOM 2177 O O . PRO A 1 282 ? 30.336 5.493 -25.536 1.00 40.22 282 PRO A O 1
ATOM 2180 N N . ASN A 1 283 ? 29.773 3.335 -25.381 1.00 43.81 283 ASN A N 1
ATOM 2181 C CA . ASN A 1 283 ? 29.074 3.365 -24.087 1.00 43.81 283 ASN A CA 1
ATOM 2182 C C . ASN A 1 283 ? 28.441 1.993 -23.843 1.00 43.81 283 ASN A C 1
ATOM 2184 O O . ASN A 1 283 ? 27.313 1.708 -24.233 1.00 43.81 283 ASN A O 1
ATOM 2188 N N . SER A 1 284 ? 29.210 1.118 -23.202 1.00 44.22 284 SER A N 1
ATOM 2189 C CA . SER A 1 284 ? 28.860 -0.254 -22.824 1.00 44.22 284 SER A CA 1
ATOM 2190 C C . SER A 1 284 ? 27.798 -0.344 -21.714 1.00 44.22 284 SER A C 1
ATOM 2192 O O . SER A 1 284 ? 27.851 -1.252 -20.888 1.00 44.22 284 SER A O 1
ATOM 2194 N N . THR A 1 285 ? 26.890 0.625 -21.628 1.00 49.44 285 THR A N 1
ATOM 2195 C CA . THR A 1 285 ? 25.979 0.807 -20.492 1.00 49.44 285 THR A CA 1
ATOM 2196 C C . THR A 1 285 ? 24.507 0.908 -20.887 1.00 49.44 285 THR A C 1
ATOM 2198 O O . THR A 1 285 ? 23.660 0.884 -20.002 1.00 49.44 285 THR A O 1
ATOM 2201 N N . THR A 1 286 ? 24.157 0.954 -22.177 1.00 55.56 286 THR A N 1
ATOM 2202 C CA . THR A 1 286 ? 22.747 0.905 -22.595 1.00 55.56 286 THR A CA 1
ATOM 2203 C C . THR A 1 286 ? 22.141 -0.469 -22.269 1.00 55.56 286 THR A C 1
ATOM 2205 O O . THR A 1 286 ? 22.522 -1.473 -22.871 1.00 55.56 286 THR A O 1
ATOM 2208 N N . GLY A 1 287 ? 21.208 -0.515 -21.311 1.00 60.66 287 GLY A N 1
ATOM 2209 C CA . GLY A 1 287 ? 20.460 -1.723 -20.942 1.00 60.66 287 GLY A CA 1
ATOM 2210 C C . GLY A 1 287 ? 19.548 -2.230 -22.066 1.00 60.66 287 GLY A C 1
ATOM 2211 O O . GLY A 1 287 ? 19.246 -1.504 -23.018 1.00 60.66 287 GLY A O 1
ATOM 2212 N N . ALA A 1 288 ? 19.086 -3.479 -21.961 1.00 63.34 288 ALA A N 1
ATOM 2213 C CA . ALA A 1 288 ? 18.156 -4.077 -22.926 1.00 63.34 288 ALA A CA 1
ATOM 2214 C C . ALA A 1 288 ? 16.838 -3.281 -23.026 1.00 63.34 288 ALA A C 1
ATOM 2216 O O . ALA A 1 288 ? 16.175 -3.273 -24.056 1.00 63.34 288 ALA A O 1
ATOM 2217 N N . GLU A 1 289 ? 16.471 -2.579 -21.963 1.00 62.62 289 GLU A N 1
ATOM 2218 C CA . GLU A 1 289 ? 15.243 -1.816 -21.779 1.00 62.62 289 GLU A CA 1
ATOM 2219 C C . GLU A 1 289 ? 15.196 -0.574 -22.678 1.00 62.62 289 GLU A C 1
ATOM 2221 O O . GLU A 1 289 ? 14.190 -0.335 -23.342 1.00 62.62 289 GLU A O 1
ATOM 2226 N N . ALA A 1 290 ? 16.308 0.161 -22.792 1.00 70.12 290 ALA A N 1
ATOM 2227 C CA . ALA A 1 290 ? 16.408 1.306 -23.698 1.00 70.12 290 ALA A CA 1
ATOM 2228 C C . ALA A 1 290 ? 16.299 0.874 -25.169 1.00 70.12 290 ALA A C 1
ATOM 2230 O O . ALA A 1 290 ? 15.653 1.544 -25.974 1.00 70.12 290 ALA A O 1
ATOM 2231 N N . TRP A 1 291 ? 16.868 -0.287 -25.512 1.00 77.06 291 TRP A N 1
ATOM 2232 C CA . TRP A 1 291 ? 16.690 -0.894 -26.830 1.00 77.06 291 TRP A CA 1
ATOM 2233 C C . TRP A 1 291 ? 15.243 -1.332 -27.080 1.00 77.06 291 TRP A C 1
ATOM 2235 O O . TRP A 1 291 ? 14.735 -1.106 -28.175 1.00 77.06 291 TRP A O 1
ATOM 2245 N N . LYS A 1 292 ? 14.553 -1.908 -26.085 1.00 72.69 292 LYS A N 1
ATOM 2246 C CA . LYS A 1 292 ? 13.128 -2.275 -26.203 1.00 72.69 292 LYS A CA 1
ATOM 2247 C C . LYS A 1 292 ? 12.264 -1.050 -26.497 1.00 72.69 292 LYS A C 1
ATOM 2249 O O . LYS A 1 292 ? 11.511 -1.071 -27.469 1.00 72.69 292 LYS A O 1
ATOM 2254 N N . LEU A 1 293 ? 12.421 0.023 -25.718 1.00 71.44 293 LEU A N 1
ATOM 2255 C CA . LEU A 1 293 ? 11.679 1.270 -25.922 1.00 71.44 293 LEU A CA 1
ATOM 2256 C C . LEU A 1 293 ? 11.975 1.883 -27.296 1.00 71.44 293 LEU A C 1
ATOM 2258 O O . LEU A 1 293 ? 11.063 2.277 -28.025 1.00 71.44 293 LEU A O 1
ATOM 2262 N N . PHE A 1 294 ? 13.254 1.919 -27.680 1.00 79.12 294 PHE A N 1
ATOM 2263 C CA . PHE A 1 294 ? 13.664 2.390 -28.996 1.00 79.12 294 PHE A CA 1
ATOM 2264 C C . PHE A 1 294 ? 12.985 1.590 -30.116 1.00 79.12 294 PHE A C 1
ATOM 2266 O O . PHE A 1 294 ? 12.341 2.182 -30.981 1.00 79.12 294 PHE A O 1
ATOM 2273 N N . PHE A 1 295 ? 13.051 0.254 -30.069 1.00 83.06 295 PHE A N 1
ATOM 2274 C CA . PHE A 1 295 ? 12.451 -0.628 -31.074 1.00 83.06 295 PHE A CA 1
ATOM 2275 C C . PHE A 1 295 ? 10.932 -0.531 -31.158 1.00 83.06 295 PHE A C 1
ATOM 2277 O O . PHE A 1 295 ? 10.388 -0.634 -32.256 1.00 83.06 295 PHE A O 1
ATOM 2284 N N . GLN A 1 296 ? 10.244 -0.275 -30.046 1.00 76.12 296 GLN A N 1
ATOM 2285 C CA . GLN A 1 296 ? 8.811 0.017 -30.078 1.00 76.12 296 GLN A CA 1
ATOM 2286 C C . GLN A 1 296 ? 8.510 1.305 -30.855 1.00 76.12 296 GLN A C 1
ATOM 2288 O O . GLN A 1 296 ? 7.580 1.328 -31.660 1.00 76.12 296 GLN A O 1
ATOM 2293 N N . LYS A 1 297 ? 9.321 2.358 -30.693 1.00 78.50 297 LYS A N 1
ATOM 2294 C CA . LYS A 1 297 ? 9.144 3.620 -31.432 1.00 78.50 297 LYS A CA 1
ATOM 2295 C C . LYS A 1 297 ? 9.487 3.517 -32.917 1.00 78.50 297 LYS A C 1
ATOM 2297 O O . LYS A 1 297 ? 8.844 4.177 -33.728 1.00 78.50 297 LYS A O 1
ATOM 2302 N N . VAL A 1 298 ? 10.466 2.687 -33.280 1.00 85.81 298 VAL A N 1
ATOM 2303 C CA . VAL A 1 298 ? 10.848 2.439 -34.684 1.00 85.81 298 VAL A CA 1
ATOM 2304 C C . VAL A 1 298 ? 10.146 1.223 -35.295 1.00 85.81 298 VAL A C 1
ATOM 2306 O O . VAL A 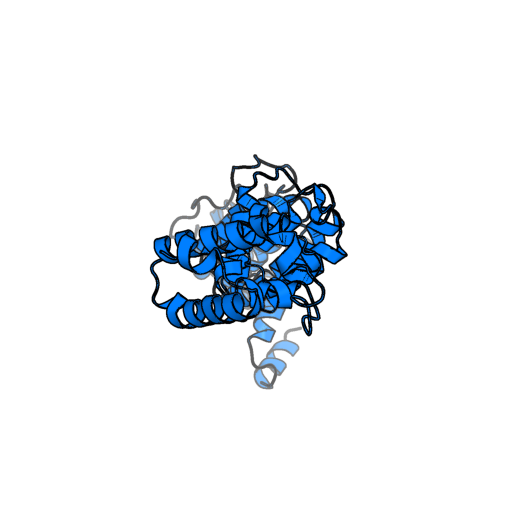1 298 ? 10.539 0.767 -36.369 1.00 85.81 298 VAL A O 1
ATOM 2309 N N . ALA A 1 299 ? 9.098 0.691 -34.655 1.00 83.19 299 ALA A N 1
ATOM 2310 C CA . ALA A 1 299 ? 8.442 -0.549 -35.076 1.00 83.19 299 ALA A CA 1
ATOM 2311 C C . ALA A 1 299 ? 8.002 -0.534 -36.553 1.00 83.19 299 ALA A C 1
ATOM 2313 O O . ALA A 1 299 ? 8.086 -1.559 -37.225 1.00 83.19 299 ALA A O 1
ATOM 2314 N N . GLY A 1 300 ? 7.608 0.631 -37.086 1.00 81.25 300 GLY A N 1
ATOM 2315 C CA . GLY A 1 300 ? 7.204 0.788 -38.489 1.00 81.25 300 GLY A CA 1
ATOM 2316 C C . GLY A 1 300 ? 8.319 0.571 -39.523 1.00 81.25 300 GLY A C 1
ATOM 2317 O O . GLY A 1 300 ? 8.020 0.260 -40.672 1.00 81.25 300 GLY A O 1
ATOM 2318 N N . VAL A 1 301 ? 9.592 0.707 -39.137 1.00 87.75 301 VAL A N 1
ATOM 2319 C CA . VAL A 1 301 ? 10.759 0.515 -40.025 1.00 87.75 301 VAL A CA 1
ATOM 2320 C C . VAL A 1 301 ? 11.677 -0.626 -39.577 1.00 87.75 301 VAL A C 1
ATOM 2322 O O . VAL A 1 301 ? 12.638 -0.951 -40.277 1.00 87.75 301 VAL A O 1
ATOM 2325 N N . LEU A 1 302 ? 11.380 -1.253 -38.434 1.00 86.12 302 LEU A N 1
ATOM 2326 C CA . LEU A 1 302 ? 12.230 -2.251 -37.787 1.00 86.12 302 LEU A CA 1
ATOM 2327 C C . LEU A 1 302 ? 12.469 -3.487 -38.666 1.00 86.12 302 LEU A C 1
ATOM 2329 O O . LEU A 1 302 ? 13.616 -3.878 -38.846 1.00 86.12 302 LEU A O 1
ATOM 2333 N N . GLU A 1 303 ? 11.428 -4.069 -39.268 1.00 82.06 303 GLU A N 1
ATOM 2334 C CA . GLU A 1 303 ? 11.576 -5.266 -40.122 1.00 82.06 303 GLU A CA 1
ATOM 2335 C C . GLU A 1 303 ? 12.454 -5.009 -41.352 1.00 82.06 303 GLU A C 1
ATOM 2337 O O . GLU A 1 303 ? 13.366 -5.778 -41.673 1.00 82.06 303 GLU A O 1
ATOM 2342 N N . VAL A 1 304 ? 12.217 -3.880 -42.023 1.00 85.94 304 VAL A N 1
ATOM 2343 C CA . VAL A 1 304 ? 12.980 -3.477 -43.211 1.00 85.94 304 VAL A CA 1
ATOM 2344 C C . VAL A 1 304 ? 14.445 -3.233 -42.842 1.00 85.94 304 VAL A C 1
ATOM 2346 O O . VAL A 1 304 ? 15.346 -3.632 -43.575 1.00 85.94 304 VAL A O 1
ATOM 2349 N N . ALA A 1 305 ? 14.706 -2.630 -41.683 1.00 86.94 305 ALA A N 1
ATOM 2350 C CA . ALA A 1 305 ? 16.068 -2.425 -41.209 1.00 86.94 305 ALA A CA 1
ATOM 2351 C C . ALA A 1 305 ? 16.761 -3.740 -40.820 1.00 86.94 305 ALA A C 1
ATOM 2353 O O . ALA A 1 305 ? 17.919 -3.939 -41.172 1.00 86.94 305 ALA A O 1
ATOM 2354 N N . LEU A 1 306 ? 16.074 -4.655 -40.1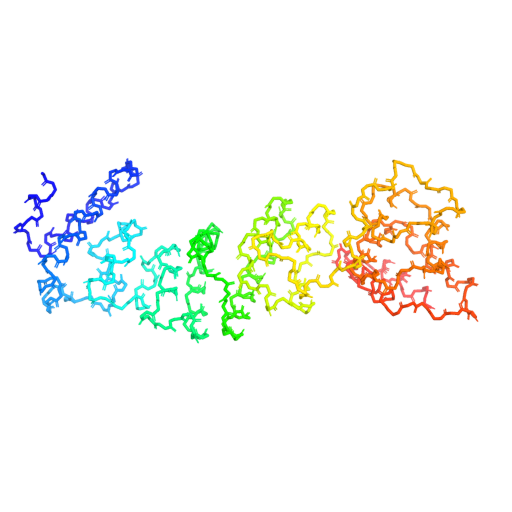28 1.00 84.56 306 LEU A N 1
ATOM 2355 C CA . LEU A 1 306 ? 16.651 -5.935 -39.701 1.00 84.56 306 LEU A CA 1
ATOM 2356 C C . LEU A 1 306 ? 16.985 -6.845 -40.889 1.00 84.56 306 LEU A C 1
ATOM 2358 O O . LEU A 1 306 ? 18.050 -7.465 -40.898 1.00 84.56 306 LEU A O 1
ATOM 2362 N N . SER A 1 307 ? 16.124 -6.890 -41.909 1.00 82.94 307 SER A N 1
ATOM 2363 C CA . SER A 1 307 ? 16.403 -7.624 -43.152 1.00 82.94 307 SER A CA 1
ATOM 2364 C C . SER A 1 307 ? 17.617 -7.043 -43.892 1.00 82.94 307 SER A C 1
ATOM 2366 O O . SER A 1 307 ? 18.529 -7.784 -44.271 1.00 82.94 307 SER A O 1
ATOM 2368 N N . ALA A 1 308 ? 17.698 -5.712 -44.011 1.00 84.06 308 ALA A N 1
ATOM 2369 C CA . ALA A 1 308 ? 18.839 -5.022 -44.610 1.00 84.06 308 ALA A CA 1
ATOM 2370 C C . ALA A 1 308 ? 20.142 -5.235 -43.815 1.00 84.06 308 ALA A C 1
ATOM 2372 O O . ALA A 1 308 ? 21.185 -5.530 -44.405 1.00 84.06 308 ALA A O 1
ATOM 2373 N N . TYR A 1 309 ? 20.083 -5.163 -42.484 1.00 79.88 309 TYR A N 1
ATOM 2374 C CA . TYR A 1 309 ? 21.213 -5.413 -41.588 1.00 79.88 309 TYR A CA 1
ATOM 2375 C C . TYR A 1 309 ? 21.721 -6.855 -41.713 1.00 79.88 309 TYR A C 1
ATOM 2377 O O . TYR A 1 309 ? 22.915 -7.075 -41.911 1.00 79.88 309 TYR A O 1
ATOM 2385 N N . SER A 1 310 ? 20.809 -7.836 -41.687 1.00 77.38 310 SER A N 1
ATOM 2386 C CA . SER A 1 310 ? 21.138 -9.253 -41.885 1.00 77.38 310 SER A CA 1
ATOM 2387 C C . SER A 1 310 ? 21.850 -9.466 -43.222 1.00 77.38 310 SER A C 1
ATOM 2389 O O . SER A 1 310 ? 22.937 -10.031 -43.261 1.00 77.38 310 SER A O 1
ATOM 2391 N N . SER A 1 311 ? 21.311 -8.921 -44.318 1.00 71.19 311 SER A N 1
ATOM 2392 C CA . SER A 1 311 ? 21.876 -9.120 -45.660 1.00 71.19 311 SER A CA 1
ATOM 2393 C C . SER A 1 311 ? 23.285 -8.536 -45.852 1.00 71.19 311 SER A C 1
ATOM 2395 O O . SER A 1 311 ? 24.055 -9.044 -46.666 1.00 71.19 311 SER A O 1
ATOM 2397 N N . THR A 1 312 ? 23.639 -7.488 -45.102 1.00 64.31 312 THR A N 1
ATOM 2398 C CA . THR A 1 312 ? 24.901 -6.748 -45.260 1.00 64.31 312 THR A CA 1
ATOM 2399 C C . THR A 1 312 ? 25.989 -7.166 -44.265 1.00 64.31 312 THR A C 1
ATOM 2401 O O . THR A 1 312 ? 27.170 -7.005 -44.571 1.00 64.31 312 THR A O 1
ATOM 2404 N N . HIS A 1 313 ? 25.628 -7.760 -43.120 1.00 63.38 313 HIS A N 1
ATOM 2405 C CA . HIS A 1 313 ? 26.552 -8.074 -42.017 1.00 63.38 313 HIS A CA 1
ATOM 2406 C C . HIS A 1 313 ? 26.701 -9.569 -41.675 1.00 63.38 313 HIS A C 1
ATOM 2408 O O . HIS A 1 313 ? 27.229 -9.910 -40.618 1.00 63.38 313 HIS A O 1
ATOM 2414 N N . LEU A 1 314 ? 26.358 -10.480 -42.594 1.00 52.81 314 LEU A N 1
ATOM 2415 C CA . LEU A 1 314 ? 26.507 -11.947 -42.468 1.00 52.81 314 LEU A CA 1
ATOM 2416 C C . LEU A 1 314 ? 27.916 -12.466 -42.098 1.00 52.81 314 LEU A C 1
ATOM 2418 O O . LEU A 1 314 ? 28.093 -13.669 -41.909 1.00 52.81 314 LEU A O 1
ATOM 2422 N N . SER A 1 315 ? 28.946 -11.618 -42.040 1.00 52.31 315 SER A N 1
ATOM 2423 C CA . SER A 1 315 ? 30.340 -12.051 -41.872 1.00 52.31 315 SER A CA 1
ATOM 2424 C C . SER A 1 315 ? 31.169 -11.235 -40.882 1.00 52.31 315 SER A C 1
ATOM 2426 O O . SER A 1 315 ? 32.337 -11.570 -40.699 1.00 52.31 315 SER A O 1
ATOM 2428 N N . ASP A 1 316 ? 30.619 -10.211 -40.220 1.00 50.44 316 ASP A N 1
ATOM 2429 C CA . ASP A 1 316 ? 31.418 -9.438 -39.267 1.00 50.44 316 ASP A CA 1
ATOM 2430 C C . ASP A 1 316 ? 30.584 -8.906 -38.092 1.00 50.44 316 ASP A C 1
ATOM 2432 O O . ASP A 1 316 ? 29.679 -8.093 -38.268 1.00 50.44 316 ASP A O 1
ATOM 2436 N N . ARG A 1 317 ? 30.977 -9.356 -36.890 1.00 54.00 317 ARG A N 1
ATOM 2437 C CA . ARG A 1 317 ? 30.444 -9.071 -35.540 1.00 54.00 317 ARG A CA 1
ATOM 2438 C C . ARG A 1 317 ? 29.111 -9.728 -35.164 1.00 54.00 317 ARG A C 1
ATOM 2440 O O . ARG A 1 317 ? 28.073 -9.512 -35.772 1.00 54.00 317 ARG A O 1
ATOM 2447 N N . GLN A 1 318 ? 29.144 -10.468 -34.053 1.00 55.47 318 GLN A N 1
ATOM 2448 C CA . GLN A 1 318 ? 27.940 -10.839 -33.313 1.00 55.47 318 GLN A CA 1
ATOM 2449 C C . GLN A 1 318 ? 27.284 -9.562 -32.759 1.00 55.47 318 GLN A C 1
ATOM 2451 O O . GLN A 1 318 ? 27.976 -8.785 -32.090 1.00 55.47 318 GLN A O 1
ATOM 2456 N N . PRO A 1 319 ? 25.980 -9.341 -33.002 1.00 57.12 319 PRO A N 1
ATOM 2457 C CA . PRO A 1 319 ? 25.222 -8.312 -32.304 1.00 57.12 319 PRO A CA 1
ATOM 2458 C C . PRO A 1 319 ? 25.339 -8.518 -30.792 1.00 57.12 319 PRO A C 1
ATOM 2460 O O . PRO A 1 319 ? 25.438 -9.655 -30.318 1.00 57.12 319 PRO A O 1
ATOM 2463 N N . ALA A 1 320 ? 25.336 -7.432 -30.021 1.00 64.88 320 ALA A N 1
ATOM 2464 C CA . ALA A 1 320 ? 25.399 -7.562 -28.574 1.00 64.88 320 ALA A CA 1
ATOM 2465 C C . ALA A 1 320 ? 24.141 -8.305 -28.060 1.00 64.88 320 ALA A C 1
ATOM 2467 O O . ALA A 1 320 ? 23.038 -7.976 -28.502 1.00 64.88 320 ALA A O 1
ATOM 2468 N N . PRO A 1 321 ? 24.268 -9.289 -27.142 1.00 62.59 321 PRO A N 1
ATOM 2469 C CA . PRO A 1 321 ? 23.156 -10.160 -26.734 1.00 62.59 321 PRO A CA 1
ATOM 2470 C C . PRO A 1 321 ? 21.886 -9.410 -26.304 1.00 62.59 321 PRO A C 1
ATOM 2472 O O . PRO A 1 321 ? 20.788 -9.773 -26.707 1.00 62.59 321 PRO A O 1
ATOM 2475 N N . HIS A 1 322 ? 22.047 -8.288 -25.597 1.00 62.62 322 HIS A N 1
ATOM 2476 C CA . HIS A 1 322 ? 20.940 -7.452 -25.125 1.00 62.62 322 HIS A CA 1
ATOM 2477 C C . HIS A 1 322 ? 20.104 -6.821 -26.255 1.00 62.62 322 HIS A C 1
ATOM 2479 O O . HIS A 1 322 ? 18.923 -6.547 -26.059 1.00 62.62 322 HIS A O 1
ATOM 2485 N N . VAL A 1 323 ? 20.688 -6.601 -27.439 1.00 71.62 323 VAL A N 1
ATOM 2486 C CA . VAL A 1 323 ? 19.972 -6.078 -28.616 1.00 71.62 323 VAL A CA 1
ATOM 2487 C C . VAL A 1 323 ? 19.082 -7.165 -29.211 1.00 71.62 323 VAL A C 1
ATOM 2489 O O . VAL A 1 323 ? 17.932 -6.904 -29.550 1.00 71.62 323 VAL A O 1
ATOM 2492 N N . LEU A 1 324 ? 19.592 -8.396 -29.304 1.00 70.62 324 LEU A N 1
ATOM 2493 C CA . LEU A 1 324 ? 18.836 -9.542 -29.813 1.00 70.62 324 LEU A CA 1
ATOM 2494 C C . LEU A 1 324 ? 17.688 -9.922 -28.874 1.00 70.62 324 LEU A C 1
ATOM 2496 O O . LEU A 1 324 ? 16.583 -10.181 -29.350 1.00 70.62 324 LEU A O 1
ATOM 2500 N N . ASP A 1 325 ? 17.924 -9.876 -27.561 1.00 69.38 325 ASP A N 1
ATOM 2501 C CA . ASP A 1 325 ? 16.885 -10.088 -26.550 1.00 69.38 325 ASP A CA 1
ATOM 2502 C C . ASP A 1 325 ? 15.776 -9.029 -26.671 1.00 69.38 325 ASP A C 1
ATOM 2504 O O . ASP A 1 325 ? 14.590 -9.362 -26.708 1.00 69.38 325 ASP A O 1
ATOM 2508 N N . ALA A 1 326 ? 16.149 -7.752 -26.830 1.00 69.50 326 ALA A N 1
ATOM 2509 C CA . ALA A 1 326 ? 15.199 -6.661 -27.039 1.00 69.50 326 ALA A CA 1
ATOM 2510 C C . ALA A 1 326 ? 14.378 -6.826 -28.332 1.00 69.50 326 ALA A C 1
ATOM 2512 O O . ALA A 1 326 ? 13.157 -6.666 -28.298 1.00 69.50 326 ALA A O 1
ATOM 2513 N N . ILE A 1 327 ? 15.015 -7.193 -29.453 1.00 74.62 327 ILE A N 1
ATOM 2514 C CA . ILE A 1 327 ? 14.322 -7.482 -30.722 1.00 74.62 327 ILE A CA 1
ATOM 2515 C C . ILE A 1 327 ? 13.323 -8.626 -30.530 1.00 74.62 327 ILE A C 1
ATOM 2517 O O . ILE A 1 327 ? 12.166 -8.511 -30.937 1.00 74.62 327 ILE A O 1
ATOM 2521 N N . GLY A 1 328 ? 13.759 -9.724 -29.905 1.00 71.38 328 GLY A N 1
ATOM 2522 C CA . GLY A 1 328 ? 12.922 -10.895 -29.661 1.00 71.38 328 GLY A CA 1
ATOM 2523 C C . GLY A 1 328 ? 11.687 -10.557 -28.830 1.00 71.38 328 GLY A C 1
ATOM 2524 O O . GLY A 1 328 ? 10.568 -10.907 -29.207 1.00 71.38 328 GLY A O 1
ATOM 2525 N N . GLU A 1 329 ? 11.862 -9.822 -27.734 1.00 69.44 329 GLU A N 1
ATOM 2526 C CA . GLU A 1 329 ? 10.755 -9.432 -26.862 1.00 69.44 329 GLU A CA 1
ATOM 2527 C C . GLU A 1 329 ? 9.766 -8.473 -27.533 1.00 69.44 329 GLU A C 1
ATOM 2529 O O . GLU A 1 329 ? 8.557 -8.697 -27.447 1.00 69.44 329 GLU A O 1
ATOM 2534 N N . VAL A 1 330 ? 10.247 -7.442 -28.236 1.00 70.81 330 VAL A N 1
ATOM 2535 C CA . VAL A 1 330 ? 9.372 -6.479 -28.929 1.00 70.81 330 VAL A CA 1
ATOM 2536 C C . VAL A 1 330 ? 8.583 -7.165 -30.045 1.00 70.81 330 VAL A C 1
ATOM 2538 O O . VAL A 1 330 ? 7.373 -6.953 -30.162 1.00 70.81 330 VAL A O 1
ATOM 2541 N N . LYS A 1 331 ? 9.217 -8.066 -30.810 1.00 71.88 331 LYS A N 1
ATOM 2542 C CA . LYS A 1 331 ? 8.521 -8.885 -31.815 1.00 71.88 331 LYS A CA 1
ATOM 2543 C C . LYS A 1 331 ? 7.419 -9.740 -31.192 1.00 71.88 331 LYS A C 1
ATOM 2545 O O . LYS A 1 331 ? 6.297 -9.757 -31.692 1.00 71.88 331 LYS A O 1
ATOM 2550 N N . VAL A 1 332 ? 7.701 -10.410 -30.075 1.00 67.12 332 VAL A N 1
ATOM 2551 C CA . VAL A 1 332 ? 6.713 -11.237 -29.363 1.00 67.12 332 VAL A CA 1
ATOM 2552 C C . VAL A 1 332 ? 5.567 -10.399 -28.784 1.00 67.12 332 VAL A C 1
ATOM 2554 O O . VAL A 1 332 ? 4.416 -10.838 -28.819 1.00 67.12 332 VAL A O 1
ATOM 2557 N N . GLN A 1 333 ? 5.835 -9.194 -28.276 1.00 60.91 333 GLN A N 1
ATOM 2558 C CA . GLN A 1 333 ? 4.791 -8.289 -27.783 1.00 60.91 333 GLN A CA 1
ATOM 2559 C C . GLN A 1 333 ? 3.863 -7.812 -28.909 1.00 60.91 333 GLN A C 1
ATOM 2561 O O . GLN A 1 333 ? 2.643 -7.883 -28.756 1.00 60.91 333 GLN A O 1
ATOM 2566 N N . ASN A 1 334 ? 4.414 -7.427 -30.063 1.00 60.84 334 ASN A N 1
ATOM 2567 C CA . ASN A 1 334 ? 3.618 -7.031 -31.230 1.00 60.84 334 ASN A CA 1
ATOM 2568 C C . ASN A 1 334 ? 2.765 -8.193 -31.771 1.00 60.84 334 ASN A C 1
ATOM 2570 O O . ASN A 1 334 ? 1.611 -7.995 -32.155 1.00 60.84 334 ASN A O 1
ATOM 2574 N N . LEU A 1 335 ? 3.282 -9.427 -31.721 1.00 58.56 335 LEU A N 1
ATOM 2575 C CA . LEU A 1 335 ? 2.520 -10.633 -32.065 1.00 58.56 335 LEU A CA 1
ATOM 2576 C C . LEU A 1 335 ? 1.312 -10.851 -31.143 1.00 58.56 335 LEU A C 1
ATOM 2578 O O . LEU A 1 335 ? 0.250 -11.240 -31.619 1.00 58.56 335 LEU A O 1
ATOM 2582 N N . ARG A 1 336 ? 1.441 -10.579 -29.837 1.00 57.53 336 ARG A N 1
ATOM 2583 C CA . ARG A 1 336 ? 0.328 -10.704 -28.873 1.00 57.53 336 ARG A CA 1
ATOM 2584 C C . ARG A 1 336 ? -0.771 -9.660 -29.081 1.00 57.53 336 ARG A C 1
ATOM 2586 O O . ARG A 1 336 ? -1.915 -9.928 -28.730 1.00 57.53 336 ARG A O 1
ATOM 2593 N N . ALA A 1 337 ? -0.434 -8.496 -29.636 1.00 51.69 337 ALA A N 1
ATOM 2594 C CA . ALA A 1 337 ? -1.386 -7.433 -29.964 1.00 51.69 337 ALA A CA 1
ATOM 2595 C C . ALA A 1 337 ? -2.120 -7.658 -31.303 1.00 51.69 337 ALA A C 1
ATOM 2597 O O . ALA A 1 337 ? -3.089 -6.961 -31.600 1.00 51.69 337 ALA A O 1
ATOM 2598 N N . THR A 1 338 ? -1.677 -8.632 -32.104 1.00 57.84 338 THR A N 1
ATOM 2599 C CA . THR A 1 338 ? -2.227 -8.946 -33.429 1.00 57.84 338 THR A CA 1
ATOM 2600 C C . THR A 1 338 ? -3.114 -10.199 -33.344 1.00 57.84 338 THR A C 1
ATOM 2602 O O . THR A 1 338 ? -2.811 -11.101 -32.558 1.00 57.84 338 THR A O 1
ATOM 2605 N N . PRO A 1 339 ? -4.204 -10.334 -34.126 1.00 55.28 339 PRO A N 1
ATOM 2606 C CA . PRO A 1 339 ? -4.990 -11.563 -34.133 1.00 55.28 339 PRO A CA 1
ATOM 2607 C C . PRO A 1 339 ? -4.166 -12.691 -34.771 1.00 55.28 339 PRO A C 1
ATOM 2609 O O . PRO A 1 339 ? -4.118 -12.832 -35.987 1.00 55.28 339 PRO A O 1
ATOM 2612 N N . LEU A 1 340 ? -3.531 -13.534 -33.952 1.00 56.81 340 LEU A N 1
ATOM 2613 C CA . LEU A 1 340 ? -2.773 -14.719 -34.398 1.00 56.81 340 LEU A CA 1
ATOM 2614 C C . LEU A 1 340 ? -3.633 -15.767 -35.139 1.00 56.81 340 LEU A C 1
ATOM 2616 O O . LEU A 1 340 ? -3.121 -16.780 -35.606 1.00 56.81 340 LEU A O 1
ATOM 2620 N N . THR A 1 341 ? -4.943 -15.543 -35.236 1.00 58.84 341 THR A N 1
ATOM 2621 C CA . THR A 1 341 ? -5.885 -16.323 -36.044 1.00 58.84 341 THR A CA 1
ATOM 2622 C C . THR A 1 341 ? -5.902 -15.910 -37.518 1.00 58.84 341 THR A C 1
ATOM 2624 O O . THR A 1 341 ? -6.520 -16.599 -38.330 1.00 58.84 341 THR A O 1
ATOM 2627 N N . ASP A 1 342 ? -5.241 -14.808 -37.881 1.00 68.00 342 ASP A N 1
ATOM 2628 C CA . ASP A 1 342 ? -5.086 -14.378 -39.265 1.00 68.00 342 ASP A CA 1
ATOM 2629 C C . ASP A 1 342 ? -4.037 -15.251 -39.979 1.00 68.00 342 ASP A C 1
ATOM 2631 O O . ASP A 1 342 ? -2.827 -15.161 -39.756 1.00 68.00 342 ASP A O 1
ATOM 2635 N N . VAL A 1 343 ? -4.532 -16.126 -40.857 1.00 63.94 343 VAL A N 1
ATOM 2636 C CA . VAL A 1 343 ? -3.728 -17.088 -41.622 1.00 63.94 343 VAL A CA 1
ATOM 2637 C C . VAL A 1 343 ? -2.779 -16.387 -42.598 1.00 63.94 343 VAL A C 1
ATOM 2639 O O . VAL A 1 343 ? -1.679 -16.883 -42.827 1.00 63.94 343 VAL A O 1
ATOM 2642 N N . SER A 1 344 ? -3.164 -15.232 -43.148 1.00 69.38 344 SER A N 1
ATOM 2643 C CA . SER A 1 344 ? -2.304 -14.425 -44.026 1.00 69.38 344 SER A CA 1
ATOM 2644 C C . SER A 1 344 ? -1.117 -13.853 -43.260 1.00 69.38 344 SER A C 1
ATOM 2646 O O . SER A 1 344 ? 0.015 -13.919 -43.738 1.00 69.38 344 SER A O 1
ATOM 2648 N N . PHE A 1 345 ? -1.367 -13.348 -42.053 1.00 63.78 345 PHE A N 1
ATOM 2649 C CA . PHE A 1 345 ? -0.323 -12.840 -41.172 1.00 63.78 345 PHE A CA 1
ATOM 2650 C C . PHE A 1 345 ? 0.640 -13.954 -40.729 1.00 63.78 345 PHE A C 1
ATOM 2652 O O . PHE A 1 345 ? 1.855 -13.815 -40.867 1.00 63.78 345 PHE A O 1
ATOM 2659 N N . ALA A 1 346 ? 0.108 -15.097 -40.279 1.00 60.38 346 ALA A N 1
ATOM 2660 C CA . ALA A 1 346 ? 0.925 -16.248 -39.896 1.00 60.38 346 ALA A CA 1
ATOM 2661 C C . ALA A 1 346 ? 1.755 -16.788 -41.076 1.00 60.38 346 ALA A C 1
ATOM 2663 O O . ALA A 1 346 ? 2.932 -17.101 -40.911 1.00 60.38 346 ALA A O 1
ATOM 2664 N N . ALA A 1 347 ? 1.174 -16.859 -42.278 1.00 61.12 347 ALA A N 1
ATOM 2665 C CA . ALA A 1 347 ? 1.875 -17.320 -43.474 1.00 61.12 347 ALA A CA 1
ATOM 2666 C C . ALA A 1 347 ? 3.033 -16.393 -43.872 1.00 61.12 347 ALA A C 1
ATOM 2668 O O . ALA A 1 347 ? 4.105 -16.889 -44.206 1.00 61.12 347 ALA A O 1
ATOM 2669 N N . HIS A 1 348 ? 2.849 -15.071 -43.791 1.00 63.00 348 HIS A N 1
ATOM 2670 C CA . HIS A 1 348 ? 3.917 -14.105 -44.061 1.00 63.00 348 HIS A CA 1
ATOM 2671 C C . HIS A 1 348 ? 5.063 -14.230 -43.047 1.00 63.00 348 HIS A C 1
ATOM 2673 O O . HIS A 1 348 ? 6.232 -14.175 -43.414 1.00 63.00 348 HIS A O 1
ATOM 2679 N N . TRP A 1 349 ? 4.742 -14.452 -41.770 1.00 58.31 349 TRP A N 1
ATOM 2680 C CA . TRP A 1 349 ? 5.740 -14.546 -40.703 1.00 58.31 349 TRP A CA 1
ATOM 2681 C C . TRP A 1 349 ? 6.672 -15.763 -40.833 1.00 58.31 349 TRP A C 1
ATOM 2683 O O . TRP A 1 349 ? 7.853 -15.676 -40.512 1.00 58.31 349 TRP A O 1
ATOM 2693 N N . PHE A 1 350 ? 6.162 -16.903 -41.313 1.00 57.06 350 PHE A N 1
ATOM 2694 C CA . PHE A 1 350 ? 6.947 -18.138 -41.457 1.00 57.06 350 PHE A CA 1
ATOM 2695 C C . PHE A 1 350 ? 7.628 -18.307 -42.827 1.00 57.06 350 PHE A C 1
ATOM 2697 O O . PHE A 1 350 ? 8.323 -19.303 -43.024 1.00 57.06 350 PHE A O 1
ATOM 2704 N N . GLN A 1 351 ? 7.439 -17.380 -43.773 1.00 54.81 351 GLN A N 1
ATOM 2705 C CA . GLN A 1 351 ? 8.026 -17.472 -45.119 1.00 54.81 351 GLN A CA 1
ATOM 2706 C C . GLN A 1 351 ? 9.337 -16.689 -45.308 1.00 54.81 351 GLN A C 1
ATOM 2708 O O . GLN A 1 351 ? 10.022 -16.936 -46.296 1.00 54.81 351 GLN A O 1
ATOM 2713 N N . GLU A 1 352 ? 9.722 -15.812 -44.376 1.00 47.25 352 GLU A N 1
ATOM 2714 C CA . GLU A 1 352 ? 10.965 -15.013 -44.454 1.00 47.25 352 GLU A CA 1
ATOM 2715 C C . GLU A 1 352 ? 12.088 -15.491 -43.503 1.00 47.25 352 GLU A C 1
ATOM 2717 O O . GLU A 1 352 ? 12.981 -14.718 -43.158 1.00 47.25 352 GLU A O 1
ATOM 2722 N N . GLY A 1 353 ? 12.044 -16.754 -43.061 1.00 38.06 353 GLY A N 1
ATOM 2723 C CA . GLY A 1 353 ? 13.067 -17.373 -42.201 1.00 38.06 353 GLY A CA 1
ATOM 2724 C C . GLY A 1 353 ? 14.312 -17.852 -42.936 1.00 38.06 353 GLY A C 1
ATOM 2725 O O . GLY A 1 353 ? 14.147 -18.532 -43.975 1.00 38.06 353 GLY A O 1
#

Secondary structure (DSSP, 8-state):
-HHHHHHT--HHHHHHHHHHHHHTGGGS-HHHHHHHHHHHHHHHHHTHHHHTSTTTTTT--SHHHHHHHHHGGGGGGS-HHHHHTTS--TTTTGGGS-HHHHHHHHH-TTTTGGG-HHHHHHHHHHHHT-S-TTHHHHHHHHHHHT-------HHHHHHHHHHHHHHHTTTGGG--HHHHIIIIIIGGGGGGGG--HHHHTTS-S---HHHHHHHHS--GGG---TT---TTTTTS-S--S-SSPPPGGGGGGS-HHHHHHSSGGGG--HHHHHHHHH---S-TT--HHHHHHHHHHTHHHHHHHHHHHHHHHTTS-PPPHHHHHHHHHHHHHHHHHS-TT-HHHHHHHHH--

Organism: Labeo rohita (NCBI:txid84645)

Solvent-accessible surface area (backbone atoms only — not comparable to full-atom values): 20297 Å² total; per-residue (Å²): 106,69,67,66,66,58,68,81,52,54,65,73,60,43,34,55,53,45,51,62,50,47,78,48,45,89,78,48,54,72,69,55,49,49,56,50,30,51,50,52,51,52,50,48,55,78,41,38,74,60,64,67,26,72,80,59,40,55,95,53,89,42,45,24,53,47,43,40,55,68,40,42,73,37,42,52,67,46,57,51,78,62,55,60,66,63,82,50,51,66,79,63,17,50,92,52,49,34,42,44,42,52,26,52,50,34,67,36,77,90,67,50,28,63,75,31,48,69,53,47,51,51,57,54,48,63,44,69,70,48,88,57,80,60,40,61,54,48,19,35,55,46,52,52,68,72,65,62,87,58,64,82,46,60,68,32,36,42,49,53,50,53,55,50,50,61,69,42,39,83,46,52,90,73,54,51,46,68,51,32,32,46,43,35,25,54,51,43,48,54,38,55,96,57,70,47,77,83,74,52,67,63,54,72,72,85,65,55,54,64,33,48,51,22,54,74,47,54,36,78,88,71,54,94,53,80,86,69,72,51,70,43,53,78,78,30,75,66,87,74,61,58,95,58,77,65,55,84,91,49,50,68,80,57,57,62,46,30,41,40,58,32,80,35,33,65,73,54,49,33,68,55,48,34,50,54,77,64,44,86,74,93,61,99,43,72,52,41,63,37,48,31,35,28,48,63,52,30,50,94,30,42,66,64,15,51,54,52,42,51,76,75,41,83,83,65,78,83,75,59,67,50,55,55,52,21,51,53,51,49,53,53,52,55,49,72,76,42,71,81,83,40,63,68,61,53,52,58,67,70,69,79,117

Foldseek 3Di:
DLLVVLVPDALVVLLVVLVVCLVCVVVDDLVRLLVVLVSLLVSLLVPLVRCPDCVNCPVPDFLLSSLCSSHNVSQQVDDLVSVVSSPHDCLRNLLNYALLSLLVCCVPVVNCNLQDLVSLLSNLVSQLVDPPLCRVVNNLVNNQVVPQLARPRLSSLLSVLLSVLVSCLVVLVVDDLVNLLCVQQGRNLNSLVNDDPVSCVSHDLADAVSSVVSNLCRHPPNPPDPSSPLVLLVVALPQPPDLEDDDLVCLLVHDLLNLLNDPCLLVDALSSVLSNQPRPDPPPRHALSSLLSSCLSNVVHNVVNVVVNCVPCVDDDDRDVSNVVSVVVSVVVVCVVDPPPPPVVVVVVVPPD

Sequence (353 aa):
MLLEVTADVNCTNYHVIVEGMGDVFLEMTSTRRQEITRVLVERLKEFAGQFNSPDCRKDIGSDAEWLDINLGLFSKVANYTDLKELNISGLAALESLSPDQKAELLLDPSTGAIENVTVVKEVLSSILKSRDEEQLEKFFETFVEENITYITNAGVRDAILNLTLAALAPKFPLFQTSDYELWFQINLVVLLASFRPSVLVVIPANLTCDSYDAIERPGDRFGSSPIWNWSGVKSSISDGLGSQVPSSDRLCDFGISEYACSSVASSLSAGDLVTLLTCKQPNSTTGAEAWKLFFQKVAGVLEVALSAYSSTHLSDRQPAPHVLDAIGEVKVQNLRATPLTDVSFAAHWFQEG